Protein AF-A0A812LIW9-F1 (afdb_monomer)

pLDDT: mean 79.14, std 18.74, range [26.86, 98.69]

Foldseek 3Di:
DDDDDDDDDDPPPPDPDPPDPFPPLLVLLLLQFFFWAACWAWFFDQAPLIAIARDPPPCPDPAQAEEEEDQLQPNRRQLRVCLVHVHNYEYEYQVRQNHHPDDDPPPSGDPYNYDNEAAADPPDDGPGHYYAPVVCCQVPDDPPDHLVNQDFQRYEYEEEHQARLLRNLLPDDLSNLRSHQKYKYFHDLSQLPHGDPPVRCVSNVSSSVSLVVFWGWHAKDFRPVQADPPSGGIMITMTGGPVNTGGDHTHFHDDDVNSPDSDDPVCPCSSVSRDDD

Mean predicted aligned error: 9.97 Å

Secondary structure (DSSP, 8-state):
---PPPPPPPPP-------PPPP-HHHHHHTT-EEEE--EEEES-SSTT-EEEE--TT--STT--EEEE--TT--HHHHHHHHHH---EEEEESS----------SS-S---EEEE-EE--TT---SS-EE-HHHHHHHTPPTT--TTTSPTT-EEEEE--TTTHHHHHHHS-HHHHTTEEEEEEEESS---SSPPPHHHHHHHHHHHHHHHTT-EEEEEEEEEEEEETTTEEEEEEEEE-GGG-EEEEEE-----TTSTTS--GGGGGTTTTTS--

Radius of gyration: 21.96 Å; Cα contacts (8 Å, |Δi|>4): 539; chains: 1; bounding box: 92×52×50 Å

Sequence (277 aa):
METSMPAEDPPQTGLVAARDPPVDLEAWRRMFWICGGCPLRRYGSAGDGGYLLCDLQDRNSTMTPAYSYGIDGRDDWGQEVAARTGARLFQFDCFNTTGTECRSQDMMCPPTKFRAECLGVPGCSFDLPSGSLQEHFWRNHVRGFHPSAVADRSLLLKADIEGFEWDVFATAEPQLLRKFSQIVVEFHFPFLRIPIPESFHVVHQKALKNLLSLFVVVHVHPNPICRDPELGTCIEVTFAEPRLVNRHSCRPPRANHLDERSVDEENLDLWSIFREP

Structure (mmCIF, N/CA/C/O backbone):
data_AF-A0A812LIW9-F1
#
_entry.id   AF-A0A812LIW9-F1
#
loop_
_atom_site.group_PDB
_atom_site.id
_atom_site.type_symbol
_atom_site.label_atom_id
_atom_site.label_alt_id
_atom_site.label_comp_id
_atom_site.label_asym_id
_atom_site.label_entity_id
_atom_site.label_seq_id
_atom_site.pdbx_PDB_ins_code
_atom_site.Cartn_x
_atom_site.Cartn_y
_atom_site.Cartn_z
_atom_site.occupancy
_atom_site.B_iso_or_equiv
_atom_site.auth_seq_id
_atom_site.auth_comp_id
_atom_site.auth_asym_id
_atom_site.auth_atom_id
_atom_site.pdbx_PDB_model_num
ATOM 1 N N . MET A 1 1 ? 66.687 30.259 -25.107 1.00 43.38 1 MET A N 1
ATOM 2 C CA . MET A 1 1 ? 66.534 28.966 -24.413 1.00 43.38 1 MET A CA 1
ATOM 3 C C . MET A 1 1 ? 65.078 28.862 -24.035 1.00 43.38 1 MET A C 1
ATOM 5 O O . MET A 1 1 ? 64.630 29.654 -23.217 1.00 43.38 1 MET A O 1
ATOM 9 N N . GLU A 1 2 ? 64.338 27.987 -24.702 1.00 40.78 2 GLU A N 1
ATOM 10 C CA . GLU A 1 2 ? 62.941 27.716 -24.365 1.00 40.78 2 GLU A CA 1
ATOM 11 C C . GLU A 1 2 ? 62.876 26.772 -23.162 1.00 40.78 2 GLU A C 1
ATOM 13 O O . GLU A 1 2 ? 63.684 25.852 -23.038 1.00 40.78 2 GLU A O 1
ATOM 18 N N . THR A 1 3 ? 61.917 27.003 -22.270 1.00 42.00 3 THR A N 1
ATOM 19 C CA . THR A 1 3 ? 61.625 26.126 -21.133 1.00 42.00 3 THR A CA 1
ATOM 20 C C . THR A 1 3 ? 60.370 25.325 -21.449 1.00 42.00 3 THR A C 1
ATOM 22 O O . THR A 1 3 ? 59.258 25.837 -21.328 1.00 42.00 3 THR A O 1
ATOM 25 N N . SER A 1 4 ? 60.542 24.076 -21.878 1.00 38.53 4 SER A N 1
ATOM 26 C CA . SER A 1 4 ? 59.431 23.158 -22.130 1.00 38.53 4 SER A CA 1
ATOM 27 C C . SER A 1 4 ? 58.704 22.812 -20.829 1.00 38.53 4 SER A C 1
ATOM 29 O O . SER A 1 4 ? 59.317 22.272 -19.905 1.00 38.53 4 SER A O 1
ATOM 31 N N . MET A 1 5 ? 57.398 23.069 -20.772 1.00 46.69 5 MET A N 1
ATOM 32 C CA . MET A 1 5 ? 56.528 22.472 -19.757 1.00 46.69 5 MET A CA 1
ATOM 33 C C . MET A 1 5 ? 56.409 20.956 -20.000 1.00 46.69 5 MET A C 1
ATOM 35 O O . MET A 1 5 ? 56.401 20.540 -21.162 1.00 46.69 5 MET A O 1
ATOM 39 N N . PRO A 1 6 ? 56.307 20.120 -18.950 1.00 43.81 6 PRO A N 1
ATOM 40 C CA . PRO A 1 6 ? 55.895 18.733 -19.120 1.00 43.81 6 PRO A CA 1
ATOM 41 C C . PRO A 1 6 ? 54.440 18.687 -19.608 1.00 43.81 6 PRO A C 1
ATOM 43 O O . PRO A 1 6 ? 53.626 19.527 -19.222 1.00 43.81 6 PRO A O 1
ATOM 46 N N . ALA A 1 7 ? 54.111 17.701 -20.440 1.00 42.94 7 ALA A N 1
ATOM 47 C CA . ALA A 1 7 ? 52.718 17.372 -20.713 1.00 42.94 7 ALA A CA 1
ATOM 48 C C . ALA A 1 7 ? 52.133 16.630 -19.503 1.00 42.94 7 ALA A C 1
ATOM 50 O O . ALA A 1 7 ? 52.773 15.719 -18.976 1.00 42.94 7 ALA A O 1
ATOM 51 N N . GLU A 1 8 ? 50.931 17.007 -19.075 1.00 39.62 8 GLU A N 1
ATOM 52 C CA . GLU A 1 8 ? 50.143 16.185 -18.158 1.00 39.62 8 GLU A CA 1
ATOM 53 C C . GLU A 1 8 ? 49.511 15.039 -18.957 1.00 39.62 8 GLU A C 1
ATOM 55 O O . GLU A 1 8 ? 48.865 15.276 -19.982 1.00 39.62 8 GLU A O 1
ATOM 60 N N . ASP A 1 9 ? 49.704 13.796 -18.508 1.00 41.41 9 ASP A N 1
ATOM 61 C CA . ASP A 1 9 ? 48.982 12.655 -19.070 1.00 41.41 9 ASP A CA 1
ATOM 62 C C . ASP A 1 9 ? 47.470 12.830 -18.827 1.00 41.41 9 ASP A C 1
ATOM 64 O O . ASP A 1 9 ? 47.066 13.225 -17.727 1.00 41.41 9 ASP A O 1
ATOM 68 N N . PRO A 1 10 ? 46.604 12.515 -19.810 1.00 42.19 10 PRO A N 1
ATOM 69 C CA . PRO A 1 10 ? 45.163 12.550 -19.597 1.00 42.19 10 PRO A CA 1
ATOM 70 C C . PRO A 1 10 ? 44.773 11.563 -18.482 1.00 42.19 10 PRO A C 1
ATOM 72 O O . PRO A 1 10 ? 45.367 10.483 -18.387 1.00 42.19 10 PRO A O 1
ATOM 75 N N . PRO A 1 11 ? 43.769 11.891 -17.645 1.00 34.09 11 PRO A N 1
ATOM 76 C CA . PRO A 1 11 ? 43.405 11.066 -16.500 1.00 34.09 11 PRO A CA 1
ATOM 77 C C . PRO A 1 11 ? 43.054 9.649 -16.957 1.00 34.09 11 PRO A C 1
ATOM 79 O O . PRO A 1 11 ? 42.132 9.447 -17.751 1.00 34.09 11 PRO A O 1
ATOM 82 N N . GLN A 1 12 ? 43.812 8.668 -16.459 1.00 38.03 12 GLN A N 1
ATOM 83 C CA . GLN A 1 12 ? 43.624 7.266 -16.818 1.00 38.03 12 GLN A CA 1
ATOM 84 C C . GLN A 1 12 ? 42.187 6.840 -16.507 1.00 38.03 12 GLN A C 1
ATOM 86 O O . GLN A 1 12 ? 41.672 7.107 -15.419 1.00 38.03 12 GLN A O 1
ATOM 91 N N . THR A 1 13 ? 41.547 6.160 -17.459 1.00 41.41 13 THR A N 1
ATOM 92 C CA . THR A 1 13 ? 40.166 5.667 -17.371 1.00 41.41 13 THR A CA 1
ATOM 93 C C . THR A 1 13 ? 40.065 4.486 -16.404 1.00 41.41 13 THR A C 1
ATOM 95 O O . THR A 1 13 ? 39.890 3.328 -16.786 1.00 41.41 13 THR A O 1
ATOM 98 N N . GLY A 1 14 ? 40.218 4.794 -15.117 1.00 26.86 14 GLY A N 1
ATOM 99 C CA . GLY A 1 14 ? 40.212 3.840 -14.024 1.00 26.86 14 GLY A CA 1
ATOM 100 C C . GLY A 1 14 ? 38.867 3.137 -13.896 1.00 26.86 14 GLY A C 1
ATOM 101 O O . GLY A 1 14 ? 37.891 3.746 -13.476 1.00 26.86 14 GLY A O 1
ATOM 102 N N . LEU A 1 15 ? 38.874 1.838 -14.200 1.00 30.00 15 LEU A N 1
ATOM 103 C CA . LEU A 1 15 ? 37.846 0.864 -13.834 1.00 30.00 15 LEU A CA 1
ATOM 104 C C . LEU A 1 15 ? 36.418 1.256 -14.250 1.00 30.00 15 LEU A C 1
ATOM 106 O O . LEU A 1 15 ? 35.621 1.749 -13.454 1.00 30.00 15 LEU A O 1
ATOM 110 N N . VAL A 1 16 ? 36.033 0.837 -15.461 1.00 30.56 16 VAL A N 1
ATOM 111 C CA . VAL A 1 16 ? 34.656 0.360 -15.647 1.00 30.56 16 VAL A CA 1
ATOM 112 C C . VAL A 1 16 ? 34.479 -0.793 -14.661 1.00 30.56 16 VAL A C 1
ATOM 114 O O . VAL A 1 16 ? 35.005 -1.885 -14.886 1.00 30.56 16 VAL A O 1
ATOM 117 N N . ALA A 1 17 ? 33.814 -0.526 -13.535 1.00 30.23 17 ALA A N 1
ATOM 118 C CA . ALA A 1 17 ? 33.462 -1.560 -12.576 1.00 30.23 17 ALA A CA 1
ATOM 119 C C . ALA A 1 17 ? 32.712 -2.673 -13.315 1.00 30.23 17 ALA A C 1
ATOM 121 O O . ALA A 1 17 ? 31.917 -2.397 -14.220 1.00 30.23 17 ALA A O 1
ATOM 122 N N . ALA A 1 18 ? 32.993 -3.929 -12.963 1.00 33.94 18 ALA A N 1
ATOM 123 C CA . ALA A 1 18 ? 32.250 -5.044 -13.524 1.00 33.94 18 ALA A CA 1
ATOM 124 C C . ALA A 1 18 ? 30.771 -4.820 -13.194 1.00 33.94 18 ALA A C 1
ATOM 126 O O . ALA A 1 18 ? 30.403 -4.823 -12.023 1.00 33.94 18 ALA A O 1
ATOM 127 N N . ARG A 1 19 ? 29.948 -4.574 -14.221 1.00 36.47 19 ARG A N 1
ATOM 128 C CA . ARG A 1 19 ? 28.499 -4.531 -14.048 1.00 36.47 19 ARG A CA 1
ATOM 129 C C . ARG A 1 19 ? 28.090 -5.894 -13.515 1.00 36.47 19 ARG A C 1
ATOM 131 O O . ARG A 1 19 ? 28.256 -6.888 -14.227 1.00 36.47 19 ARG A O 1
ATOM 138 N N . ASP A 1 20 ? 27.577 -5.923 -12.289 1.00 40.69 20 ASP A N 1
ATOM 139 C CA . ASP A 1 20 ? 26.860 -7.090 -11.798 1.00 40.69 20 ASP A CA 1
ATOM 140 C C . ASP A 1 20 ? 25.771 -7.456 -12.824 1.00 40.69 20 ASP A C 1
ATOM 142 O O . ASP A 1 20 ? 25.240 -6.571 -13.512 1.00 40.69 20 ASP A O 1
ATOM 146 N N . PRO A 1 21 ? 25.487 -8.757 -13.019 1.00 42.66 21 PRO A N 1
ATOM 147 C CA . PRO A 1 21 ? 24.574 -9.193 -14.065 1.00 42.66 21 PRO A CA 1
ATOM 148 C C . PRO A 1 21 ? 23.218 -8.488 -13.906 1.00 42.66 21 PRO A C 1
ATOM 150 O O . PRO A 1 21 ? 22.731 -8.371 -12.777 1.00 42.66 21 PRO A O 1
ATOM 153 N N . PRO A 1 22 ? 22.606 -8.011 -15.010 1.00 52.53 22 PRO A N 1
ATOM 154 C CA . PRO A 1 22 ? 21.349 -7.277 -14.943 1.00 52.53 22 PRO A CA 1
ATOM 155 C C . PRO A 1 22 ? 20.307 -8.109 -14.200 1.00 52.53 22 PRO A C 1
ATOM 157 O O . PRO A 1 22 ? 20.224 -9.321 -14.407 1.00 52.53 22 PRO A O 1
ATOM 160 N N . VAL A 1 23 ? 19.541 -7.440 -13.333 1.00 65.06 23 VAL A N 1
ATOM 161 C CA . VAL A 1 23 ? 18.594 -8.072 -12.407 1.00 65.06 23 VAL A CA 1
ATOM 162 C C . VAL A 1 23 ? 17.754 -9.109 -13.141 1.00 65.06 23 VAL A C 1
ATOM 164 O O . VAL A 1 23 ? 17.055 -8.772 -14.097 1.00 65.06 23 VAL A O 1
ATOM 167 N N . ASP A 1 24 ? 17.817 -10.357 -12.674 1.00 81.81 24 ASP A N 1
ATOM 168 C CA . ASP A 1 24 ? 16.987 -11.439 -13.191 1.00 81.81 24 ASP A CA 1
ATOM 169 C C . ASP A 1 24 ? 15.508 -11.041 -13.053 1.00 81.81 24 ASP A C 1
ATOM 171 O O . ASP A 1 24 ? 14.947 -10.969 -11.955 1.00 81.81 24 ASP A O 1
ATOM 175 N N . LEU A 1 25 ? 14.897 -10.738 -14.199 1.00 83.12 25 LEU A N 1
ATOM 176 C CA . LEU A 1 25 ? 13.533 -10.239 -14.299 1.00 83.12 25 LEU A CA 1
ATOM 177 C C . LEU A 1 25 ? 12.505 -11.324 -13.937 1.00 83.12 25 LEU A C 1
ATOM 179 O O . LEU A 1 25 ? 11.419 -11.002 -13.459 1.00 83.12 25 LEU A O 1
ATOM 183 N N . GLU A 1 26 ? 12.851 -12.603 -14.097 1.00 84.31 26 GLU A N 1
ATOM 184 C CA . GLU A 1 26 ? 12.041 -13.738 -13.648 1.00 84.31 26 GLU A CA 1
ATOM 185 C C . GLU A 1 26 ? 12.090 -13.847 -12.118 1.00 84.31 26 GLU A C 1
ATOM 187 O O . GLU A 1 26 ? 11.043 -13.931 -11.468 1.00 84.31 26 GLU A O 1
ATOM 192 N N . ALA A 1 27 ? 13.281 -13.741 -11.518 1.00 86.62 27 ALA A N 1
ATOM 193 C CA . ALA A 1 27 ? 13.437 -13.679 -10.063 1.00 86.62 27 ALA A CA 1
ATOM 194 C C . ALA A 1 27 ? 12.758 -12.444 -9.443 1.00 86.62 27 ALA A C 1
ATOM 196 O O . ALA A 1 27 ? 12.167 -12.561 -8.368 1.00 86.62 27 ALA A O 1
ATOM 197 N N . TRP A 1 28 ? 12.783 -11.287 -10.117 1.00 89.19 28 TRP A N 1
ATOM 198 C CA . TRP A 1 28 ? 12.055 -10.087 -9.689 1.00 89.19 28 TRP A CA 1
ATOM 199 C C . TRP A 1 28 ? 10.538 -10.301 -9.720 1.00 89.19 28 TRP A C 1
ATOM 201 O O . TRP A 1 28 ? 9.877 -10.164 -8.691 1.00 89.19 28 TRP A O 1
ATOM 211 N N . ARG A 1 29 ? 9.981 -10.744 -10.858 1.00 89.06 29 ARG A N 1
ATOM 212 C CA . ARG A 1 29 ? 8.546 -11.068 -10.996 1.00 89.06 29 ARG A CA 1
ATOM 213 C C . ARG A 1 29 ? 8.080 -12.106 -9.969 1.00 89.06 29 ARG A C 1
ATOM 215 O O . ARG A 1 29 ? 6.968 -11.998 -9.451 1.00 89.06 29 ARG A O 1
ATOM 222 N N . ARG A 1 30 ? 8.930 -13.083 -9.625 1.00 91.25 30 ARG A N 1
ATOM 223 C CA . ARG A 1 30 ? 8.655 -14.097 -8.589 1.00 91.25 30 ARG A CA 1
ATOM 224 C C . ARG A 1 30 ? 8.489 -13.528 -7.178 1.00 91.25 30 ARG A C 1
ATOM 226 O O . ARG A 1 30 ? 7.825 -14.171 -6.368 1.00 91.25 30 ARG A O 1
ATOM 233 N N . MET A 1 31 ? 8.991 -12.327 -6.875 1.00 93.75 31 MET A N 1
ATOM 234 C CA . MET A 1 31 ? 8.749 -11.677 -5.574 1.00 93.75 31 MET A CA 1
ATOM 235 C C . MET A 1 31 ? 7.277 -11.267 -5.369 1.00 93.75 31 MET A C 1
ATOM 237 O O . MET A 1 31 ? 6.845 -11.118 -4.228 1.00 93.75 31 MET A O 1
ATOM 241 N N . PHE A 1 32 ? 6.494 -11.156 -6.449 1.00 94.62 32 PHE A N 1
ATOM 242 C CA . PHE A 1 32 ? 5.059 -10.832 -6.430 1.00 94.62 32 PHE A CA 1
ATOM 243 C C . PHE A 1 32 ? 4.149 -12.061 -6.591 1.00 94.62 32 PHE A C 1
ATOM 245 O O . PHE A 1 32 ? 2.943 -11.926 -6.799 1.00 94.62 32 PHE A O 1
ATOM 252 N N . TRP A 1 33 ? 4.693 -13.280 -6.541 1.00 95.31 33 TRP A N 1
ATOM 253 C CA . TRP A 1 33 ? 3.873 -14.483 -6.675 1.00 95.31 33 TRP A CA 1
ATOM 254 C C . TRP A 1 33 ? 2.947 -14.680 -5.472 1.00 95.31 33 TRP A C 1
ATOM 256 O O . TRP A 1 33 ? 3.343 -14.558 -4.315 1.00 95.31 33 TRP A O 1
ATOM 266 N N . ILE A 1 34 ? 1.701 -15.054 -5.757 1.00 97.25 34 ILE A N 1
ATOM 267 C CA . ILE A 1 34 ? 0.674 -15.311 -4.749 1.00 97.25 34 ILE A CA 1
ATOM 268 C C . ILE A 1 34 ? 1.010 -16.642 -4.066 1.00 97.25 34 ILE A C 1
ATOM 270 O O . ILE A 1 34 ? 0.914 -17.702 -4.687 1.00 97.25 34 ILE A O 1
ATOM 274 N N . CYS A 1 35 ? 1.406 -16.593 -2.793 1.00 97.75 35 CYS A N 1
ATOM 275 C CA . CYS A 1 35 ? 1.879 -17.742 -2.000 1.00 97.75 35 CYS A CA 1
ATOM 276 C C . CYS A 1 35 ? 0.865 -18.211 -0.935 1.00 97.75 35 CYS A C 1
ATOM 278 O O . CYS A 1 35 ? 1.177 -19.020 -0.056 1.00 97.75 35 CYS A O 1
ATOM 280 N N . GLY A 1 36 ? -0.363 -17.703 -0.987 1.00 96.69 36 GLY A N 1
ATOM 281 C CA . GLY A 1 36 ? -1.461 -18.163 -0.150 1.00 96.69 36 GLY A CA 1
ATOM 282 C C . GLY A 1 36 ? -2.784 -17.501 -0.515 1.00 96.69 36 GLY A C 1
ATOM 283 O O . GLY A 1 36 ? -2.815 -16.546 -1.286 1.00 96.69 36 GLY A O 1
ATOM 284 N N . GLY A 1 37 ? -3.877 -18.017 0.044 1.00 96.31 37 GLY A N 1
ATOM 285 C CA . GLY A 1 37 ? -5.227 -17.523 -0.208 1.00 96.31 37 GLY A CA 1
ATOM 286 C C . GLY A 1 37 ? -6.064 -17.351 1.057 1.00 96.31 37 GLY A C 1
ATOM 287 O O . GLY A 1 37 ? -5.884 -18.039 2.064 1.00 96.31 37 GLY A O 1
ATOM 288 N N . CYS A 1 38 ? -7.020 -16.439 0.969 1.00 95.69 38 CYS A N 1
ATOM 289 C CA . CYS A 1 38 ? -8.029 -16.113 1.970 1.00 95.69 38 CYS A CA 1
ATOM 290 C C . CYS A 1 38 ? -9.335 -15.742 1.234 1.00 95.69 38 CYS A C 1
ATOM 292 O O . CYS A 1 38 ? -9.293 -15.522 0.019 1.00 95.69 38 CYS A O 1
ATOM 294 N N . PRO A 1 39 ? -10.493 -15.660 1.912 1.00 95.38 39 PRO A N 1
ATOM 295 C CA . PRO A 1 39 ? -11.667 -15.004 1.343 1.00 95.38 39 PRO A CA 1
ATOM 296 C C . PRO A 1 39 ? -11.314 -13.539 1.061 1.00 95.38 39 PRO A C 1
ATOM 298 O O . PRO A 1 39 ? -10.984 -12.809 1.993 1.00 95.38 39 PRO A O 1
ATOM 301 N N . LEU A 1 40 ? -11.318 -13.130 -0.208 1.00 95.25 40 LEU A N 1
ATOM 302 C CA . LEU A 1 40 ? -10.992 -11.762 -0.616 1.00 95.25 40 LEU A CA 1
ATOM 303 C C . LEU A 1 40 ? -12.260 -10.907 -0.721 1.00 95.25 40 LEU A C 1
ATOM 305 O O . LEU A 1 40 ? -13.323 -11.402 -1.097 1.00 95.25 40 LEU A O 1
ATOM 309 N N . ARG A 1 41 ? -12.129 -9.610 -0.435 1.00 93.81 41 ARG A N 1
ATOM 310 C CA . ARG A 1 41 ? -13.188 -8.606 -0.569 1.00 93.81 41 ARG A CA 1
ATOM 311 C C . ARG A 1 41 ? -12.599 -7.267 -1.021 1.00 93.81 41 ARG A C 1
ATOM 313 O O . ARG A 1 41 ? -11.569 -6.853 -0.496 1.00 93.81 41 ARG A O 1
ATOM 320 N N . ARG A 1 42 ? -13.274 -6.583 -1.954 1.00 93.38 42 ARG A N 1
ATOM 321 C CA . ARG A 1 42 ? -12.964 -5.200 -2.353 1.00 93.38 42 ARG A CA 1
ATOM 322 C C . ARG A 1 42 ? -13.479 -4.212 -1.300 1.00 93.38 42 ARG A C 1
ATOM 324 O O . ARG A 1 42 ? -14.624 -4.329 -0.860 1.00 93.38 42 ARG A O 1
ATOM 331 N N . TYR A 1 43 ? -12.631 -3.267 -0.907 1.00 92.00 43 TYR A N 1
ATOM 332 C CA . TYR A 1 43 ? -12.958 -2.138 -0.031 1.00 92.00 43 TYR A CA 1
ATOM 333 C C . TYR A 1 43 ? -12.675 -0.844 -0.789 1.00 92.00 43 TYR A C 1
ATOM 335 O O . TYR A 1 43 ? -11.580 -0.697 -1.326 1.00 92.00 43 TYR A O 1
ATOM 343 N N . GLY A 1 44 ? -13.641 0.074 -0.817 1.00 90.44 44 GLY A N 1
ATOM 344 C CA . GLY A 1 44 ? -13.604 1.278 -1.647 1.00 90.44 44 GLY A CA 1
ATOM 345 C C . GLY A 1 44 ? -14.313 1.100 -2.989 1.00 90.44 44 GLY A C 1
ATOM 346 O O . GLY A 1 44 ? -15.180 0.235 -3.131 1.00 90.44 44 GLY A O 1
ATOM 347 N N . SER A 1 45 ? -13.966 1.955 -3.949 1.00 85.69 45 SER A N 1
ATOM 348 C CA . SER A 1 45 ? -14.668 2.083 -5.229 1.00 85.69 45 SER A CA 1
ATOM 349 C C . SER A 1 45 ? -14.421 0.920 -6.210 1.00 85.69 45 SER A C 1
ATOM 351 O O . SER A 1 45 ? -13.558 0.055 -6.023 1.00 85.69 45 SER A O 1
ATOM 353 N N . ALA A 1 46 ? -15.247 0.865 -7.261 1.00 80.06 46 ALA A N 1
ATOM 354 C CA . ALA A 1 46 ? -15.027 -0.006 -8.414 1.00 80.06 46 ALA A CA 1
ATOM 355 C C . ALA A 1 46 ? -14.040 0.678 -9.373 1.00 80.06 46 ALA A C 1
ATOM 357 O O . ALA A 1 46 ? -14.256 1.832 -9.745 1.00 80.06 46 ALA A O 1
ATOM 358 N N . GLY A 1 47 ? -12.969 -0.023 -9.747 1.00 75.75 47 GLY A N 1
ATOM 359 C CA . GLY A 1 47 ? -11.780 0.602 -10.326 1.00 75.75 47 GLY A CA 1
ATOM 360 C C . GLY A 1 47 ? -10.926 1.302 -9.262 1.00 75.75 47 GLY A C 1
ATOM 361 O O . GLY A 1 47 ? -10.597 0.705 -8.237 1.00 75.75 47 GLY A O 1
ATOM 362 N N . ASP A 1 48 ? -10.572 2.556 -9.526 1.00 77.19 48 ASP A N 1
ATOM 363 C CA . ASP A 1 48 ? -9.663 3.379 -8.719 1.00 77.19 48 ASP A CA 1
ATOM 364 C C . ASP A 1 48 ? -10.119 3.604 -7.261 1.00 77.19 48 ASP A C 1
ATOM 366 O O . ASP A 1 48 ? -11.315 3.586 -6.954 1.00 77.19 48 ASP A O 1
ATOM 370 N N . GLY A 1 49 ? -9.167 3.842 -6.352 1.00 82.69 49 GLY A N 1
ATOM 371 C CA . GLY A 1 49 ? -9.421 4.122 -4.931 1.00 82.69 49 GLY A CA 1
ATOM 372 C C . GLY A 1 49 ? -10.055 2.967 -4.138 1.00 82.69 49 GLY A C 1
ATOM 373 O O . GLY A 1 49 ? -10.496 3.162 -2.998 1.00 82.69 49 GLY A O 1
ATOM 374 N N . GLY A 1 50 ? -10.122 1.765 -4.715 1.00 89.94 50 GLY A N 1
ATOM 375 C CA . GLY A 1 50 ? -10.600 0.551 -4.062 1.00 89.94 50 GLY A CA 1
ATOM 376 C C . GLY A 1 50 ? -9.671 -0.635 -4.309 1.00 89.94 50 GLY A C 1
ATOM 377 O O . GLY A 1 50 ? -9.133 -0.788 -5.398 1.00 89.94 50 GLY A O 1
ATOM 378 N N . TYR A 1 51 ? -9.503 -1.491 -3.299 1.00 94.25 51 TYR A N 1
ATOM 379 C CA . TYR A 1 51 ? -8.461 -2.530 -3.283 1.00 94.25 51 TYR A CA 1
ATOM 380 C C . TYR A 1 51 ? -8.982 -3.816 -2.637 1.00 94.25 51 TYR A C 1
ATOM 382 O O . TYR A 1 51 ? -9.896 -3.774 -1.800 1.00 94.25 51 TYR A O 1
ATOM 390 N N . LEU A 1 52 ? -8.398 -4.971 -2.976 1.00 95.00 52 LEU A N 1
ATOM 391 C CA . LEU A 1 52 ? -8.753 -6.236 -2.322 1.00 95.00 52 LEU A CA 1
ATOM 392 C C . LEU A 1 52 ? -7.974 -6.459 -1.022 1.00 95.00 52 LEU A C 1
ATOM 394 O O . LEU A 1 52 ? -6.749 -6.413 -0.998 1.00 95.00 52 LEU A O 1
ATOM 398 N N . LEU A 1 53 ? -8.679 -6.839 0.041 1.00 95.88 53 LEU A N 1
ATOM 399 C CA . LEU A 1 53 ? -8.095 -7.391 1.267 1.00 95.88 53 LEU A CA 1
ATOM 400 C C . LEU A 1 53 ? -8.627 -8.810 1.507 1.00 95.88 53 LEU A C 1
ATOM 402 O O . LEU A 1 53 ? -9.691 -9.167 0.998 1.00 95.88 53 LEU A O 1
ATOM 406 N N . CYS A 1 54 ? -7.952 -9.604 2.345 1.00 95.56 54 CYS A N 1
ATOM 407 C CA . CYS A 1 54 ? -8.647 -10.686 3.046 1.00 95.56 54 CYS A CA 1
ATOM 408 C C . CYS A 1 54 ? -9.782 -10.068 3.872 1.00 95.56 54 CYS A C 1
ATOM 410 O O . CYS A 1 54 ? -9.555 -9.051 4.539 1.00 95.56 54 CYS A O 1
ATOM 412 N N . ASP A 1 55 ? -10.972 -10.669 3.849 1.00 93.62 55 ASP A N 1
ATOM 413 C CA . ASP A 1 55 ? -12.163 -10.093 4.477 1.00 93.62 55 ASP A CA 1
ATOM 414 C C . ASP A 1 55 ? -11.917 -9.769 5.970 1.00 93.62 55 ASP A C 1
ATOM 416 O O . ASP A 1 55 ? -11.215 -10.471 6.711 1.00 93.62 55 ASP A O 1
ATOM 420 N N . LEU A 1 56 ? -12.450 -8.624 6.381 1.00 88.94 56 LEU A N 1
ATOM 421 C CA . LEU A 1 56 ? -12.366 -8.061 7.724 1.00 88.94 56 LEU A CA 1
ATOM 422 C C . LEU A 1 56 ? -13.573 -8.448 8.595 1.00 88.94 56 LEU A C 1
ATOM 424 O O . LEU A 1 56 ? -13.590 -8.102 9.776 1.00 88.94 56 LEU A O 1
ATOM 428 N N . GLN A 1 57 ? -14.560 -9.159 8.039 1.00 71.56 57 GLN A N 1
ATOM 429 C CA . GLN A 1 57 ? -15.649 -9.788 8.794 1.00 71.56 57 GLN A CA 1
ATOM 430 C C . GLN A 1 57 ? -15.130 -10.793 9.845 1.00 71.56 57 GLN A C 1
ATOM 432 O O . GLN A 1 57 ? -13.962 -11.180 9.850 1.00 71.56 57 GLN A O 1
ATOM 437 N N . ASP A 1 58 ? -15.994 -11.138 10.804 1.00 55.25 58 ASP A N 1
ATOM 438 C CA . ASP A 1 58 ? -15.719 -11.957 12.002 1.00 55.25 58 ASP A CA 1
ATOM 439 C C . ASP A 1 58 ? -14.591 -11.467 12.935 1.00 55.25 58 ASP A C 1
ATOM 441 O O . ASP A 1 58 ? -14.329 -12.073 13.980 1.00 55.25 58 ASP A O 1
ATOM 445 N N . ARG A 1 59 ? -13.968 -10.315 12.652 1.00 58.19 59 ARG A N 1
ATOM 446 C CA . ARG A 1 59 ? -13.005 -9.661 13.549 1.00 58.19 59 ARG A CA 1
ATOM 447 C C . ARG A 1 59 ? -13.709 -9.005 14.731 1.00 58.19 59 ARG A C 1
ATOM 449 O O . ARG A 1 59 ? -13.836 -7.787 14.818 1.00 58.19 59 ARG A O 1
ATOM 456 N N . ASN A 1 60 ? -14.079 -9.835 15.701 1.00 45.38 60 ASN A N 1
ATOM 457 C CA . ASN A 1 60 ? -14.659 -9.475 17.000 1.00 45.38 60 ASN A CA 1
ATOM 458 C C . ASN A 1 60 ? -13.657 -8.737 17.936 1.00 45.38 60 ASN A C 1
ATOM 460 O O . ASN A 1 60 ? -13.722 -8.834 19.160 1.00 45.38 60 ASN A O 1
ATOM 464 N N . SER A 1 61 ? -12.671 -8.048 17.354 1.00 48.62 61 SER A N 1
ATOM 465 C CA . SER A 1 61 ? -11.553 -7.369 18.006 1.00 48.62 61 SER A CA 1
ATOM 466 C C . SER A 1 61 ? -11.723 -5.855 17.908 1.00 48.62 61 SER A C 1
ATOM 468 O O . SER A 1 61 ? -11.630 -5.274 16.827 1.00 48.62 61 SER A O 1
ATOM 470 N N . THR A 1 62 ? -11.928 -5.224 19.061 1.00 51.00 62 THR A N 1
ATOM 471 C CA . THR A 1 62 ? -12.103 -3.778 19.258 1.00 51.00 62 THR A CA 1
ATOM 472 C C . THR A 1 62 ? -11.187 -2.896 18.398 1.00 51.00 62 THR A C 1
ATOM 474 O O . THR A 1 62 ? -9.974 -2.888 18.605 1.00 51.00 62 THR A O 1
ATOM 477 N N . MET A 1 63 ? -11.788 -2.078 17.525 1.00 54.75 63 MET A N 1
ATOM 478 C CA . MET A 1 63 ? -11.191 -0.879 16.910 1.00 54.75 63 MET A CA 1
ATOM 479 C C . MET A 1 63 ? -9.766 -1.049 16.345 1.00 54.75 63 MET A C 1
ATOM 481 O O . MET A 1 63 ? -8.853 -0.321 16.736 1.00 54.75 63 MET A O 1
ATOM 485 N N . THR A 1 64 ? -9.583 -1.955 15.379 1.00 72.25 64 THR A N 1
ATOM 486 C CA . THR A 1 64 ? -8.391 -1.958 14.502 1.00 72.25 64 THR A CA 1
ATOM 487 C C . THR A 1 64 ? -8.190 -0.561 13.891 1.00 72.25 64 THR A C 1
ATOM 489 O O . THR A 1 64 ? -9.082 -0.096 13.189 1.00 72.25 64 THR A O 1
ATOM 492 N N . PRO A 1 65 ? -7.081 0.158 14.133 1.00 85.12 65 PRO A N 1
ATOM 493 C CA . PRO A 1 65 ? -6.805 1.417 13.448 1.00 85.12 65 PRO A CA 1
ATOM 494 C C . PRO A 1 65 ? -6.401 1.171 11.989 1.00 85.12 65 PRO A C 1
ATOM 496 O O . PRO A 1 65 ? -5.606 0.270 11.703 1.00 85.12 65 PRO A O 1
ATOM 499 N N . ALA A 1 66 ? -6.914 2.002 11.085 1.00 89.88 66 ALA A N 1
ATOM 500 C 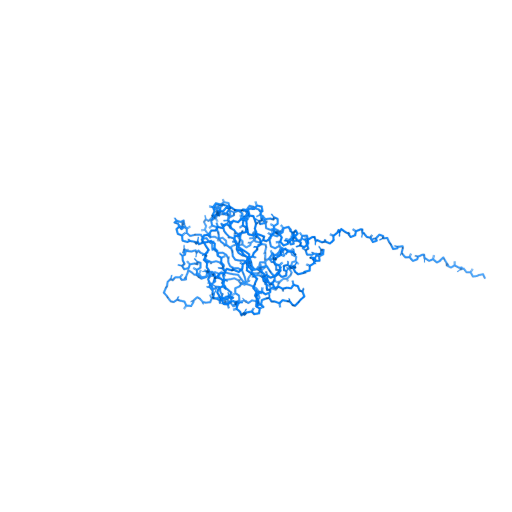CA . ALA A 1 66 ? -6.584 1.981 9.664 1.00 89.88 66 ALA A CA 1
ATOM 501 C C . ALA A 1 66 ? -5.827 3.259 9.284 1.00 89.88 66 ALA A C 1
ATOM 503 O O . ALA A 1 66 ? -6.222 4.359 9.674 1.00 89.88 66 ALA A O 1
ATOM 504 N N . TYR A 1 67 ? -4.744 3.102 8.529 1.00 93.12 67 TYR A N 1
ATOM 505 C CA . TYR A 1 67 ? -3.943 4.196 7.985 1.00 93.12 67 TYR A CA 1
ATOM 506 C C . TYR A 1 67 ? -4.080 4.191 6.457 1.00 93.12 67 TYR A C 1
ATOM 508 O O . TYR A 1 67 ? -3.824 3.159 5.838 1.00 93.12 67 TYR A O 1
ATOM 516 N N . SER A 1 68 ? -4.494 5.314 5.872 1.00 94.31 68 SER A N 1
ATOM 517 C CA . SER A 1 68 ? -4.656 5.500 4.425 1.00 94.31 68 SER A CA 1
ATOM 518 C C . SER A 1 68 ? -3.768 6.655 3.963 1.00 94.31 68 SER A C 1
ATOM 520 O O . SER A 1 68 ? -3.945 7.781 4.434 1.00 94.31 68 SER A O 1
ATOM 522 N N . TYR A 1 69 ? -2.787 6.371 3.105 1.00 95.19 69 TYR A N 1
ATOM 523 C CA . TYR A 1 69 ? -1.868 7.360 2.529 1.00 95.19 69 TYR A CA 1
ATOM 524 C C . TYR A 1 69 ? -2.084 7.471 1.020 1.00 95.19 69 TYR A C 1
ATOM 526 O O . TYR A 1 69 ? -2.262 6.436 0.378 1.00 95.19 69 TYR A O 1
ATOM 534 N N . GLY A 1 70 ? -2.067 8.715 0.524 1.00 93.44 70 GLY A N 1
ATOM 535 C CA . GLY A 1 70 ? -2.486 9.124 -0.820 1.00 93.44 70 GLY A CA 1
ATOM 536 C C . GLY A 1 70 ? -3.955 8.810 -1.029 1.00 93.44 70 GLY A C 1
ATOM 537 O O . GLY A 1 70 ? -4.340 7.670 -1.283 1.00 93.44 70 GLY A O 1
ATOM 538 N N . ILE A 1 71 ? -4.803 9.812 -0.833 1.00 90.94 71 ILE A N 1
ATOM 539 C CA . ILE A 1 71 ? -6.255 9.647 -0.889 1.00 90.94 71 ILE A CA 1
ATOM 540 C C . ILE A 1 71 ? -6.894 10.421 -2.041 1.00 90.94 71 ILE A C 1
ATOM 542 O O . ILE A 1 71 ? -8.074 10.207 -2.286 1.00 90.94 71 ILE A O 1
ATOM 546 N N . ASP A 1 72 ? -6.177 11.341 -2.699 1.00 88.06 72 ASP A N 1
ATOM 547 C CA . ASP A 1 72 ? -6.699 12.244 -3.742 1.00 88.06 72 ASP A CA 1
ATOM 548 C C . ASP A 1 72 ? -8.068 12.866 -3.372 1.00 88.06 72 ASP A C 1
ATOM 550 O O . ASP A 1 72 ? -9.049 12.864 -4.120 1.00 88.06 72 ASP A O 1
ATOM 554 N N . GLY A 1 73 ? -8.184 13.315 -2.119 1.00 83.38 73 GLY A N 1
ATOM 555 C CA . GLY A 1 73 ? -9.428 13.837 -1.543 1.00 83.38 73 GLY A CA 1
ATOM 556 C C . GLY A 1 73 ? -10.610 12.853 -1.467 1.00 83.38 73 GLY A C 1
ATOM 557 O O . GLY A 1 73 ? -11.702 13.248 -1.041 1.00 83.38 73 GLY A O 1
ATOM 558 N N . ARG A 1 74 ? -10.426 11.571 -1.805 1.00 84.81 74 ARG A N 1
ATOM 559 C CA . ARG A 1 74 ? -11.434 10.494 -1.843 1.00 84.81 74 ARG A CA 1
ATOM 560 C C . ARG A 1 74 ? -10.895 9.182 -1.254 1.00 84.81 74 ARG A C 1
ATOM 562 O O . ARG A 1 74 ? -10.625 8.219 -1.965 1.00 84.81 74 ARG A O 1
ATOM 569 N N . ASP A 1 75 ? -10.803 9.103 0.072 1.00 88.50 75 ASP A N 1
ATOM 570 C CA . ASP A 1 75 ? -10.431 7.860 0.769 1.00 88.50 75 ASP A CA 1
ATOM 571 C C . ASP A 1 75 ? -11.579 6.825 0.781 1.00 88.50 75 ASP A C 1
ATOM 573 O O . ASP A 1 75 ? -12.160 6.516 1.827 1.00 88.50 75 ASP A O 1
ATOM 577 N N . ASP A 1 76 ? -11.981 6.327 -0.387 1.00 89.00 76 ASP A N 1
ATOM 578 C CA . ASP A 1 76 ? -13.097 5.382 -0.527 1.00 89.00 76 ASP A CA 1
ATOM 579 C C . ASP A 1 76 ? -12.778 4.043 0.164 1.00 89.00 76 ASP A C 1
ATOM 581 O O . ASP A 1 76 ? -13.615 3.509 0.899 1.00 89.00 76 ASP A O 1
ATOM 585 N N . TRP A 1 77 ? -11.546 3.537 0.011 1.00 92.69 77 TRP A N 1
ATOM 586 C CA . TRP A 1 77 ? -11.036 2.376 0.755 1.00 92.69 77 TRP A CA 1
ATOM 587 C C . TRP A 1 77 ? -11.187 2.550 2.266 1.00 92.69 77 TRP A C 1
ATOM 589 O O . TRP A 1 77 ? -11.788 1.702 2.934 1.00 92.69 77 TRP A O 1
ATOM 599 N N . GLY A 1 78 ? -10.661 3.648 2.816 1.00 90.06 78 GLY A N 1
ATOM 600 C CA . GLY A 1 78 ? -10.643 3.873 4.254 1.00 90.06 78 GLY A CA 1
ATOM 601 C C . GLY A 1 78 ? -12.038 4.074 4.828 1.00 90.06 78 GLY A C 1
ATOM 602 O O . GLY A 1 78 ? -12.333 3.523 5.890 1.00 90.06 78 GLY A O 1
ATOM 603 N N . GLN A 1 79 ? -12.922 4.780 4.115 1.00 87.25 79 GLN A N 1
ATOM 604 C CA . GLN A 1 79 ? -14.333 4.931 4.490 1.00 87.25 79 GLN A CA 1
ATOM 605 C C . GLN A 1 79 ? -15.043 3.570 4.588 1.00 87.25 79 GLN A C 1
ATOM 607 O O . GLN A 1 79 ? -15.688 3.298 5.600 1.00 87.25 79 GLN A O 1
ATOM 612 N N . GLU A 1 80 ? -14.888 2.686 3.598 1.00 88.12 80 GLU A N 1
ATOM 613 C CA . GLU A 1 80 ? -15.527 1.359 3.592 1.00 88.12 80 GLU A CA 1
ATOM 614 C C . GLU A 1 80 ? -14.907 0.403 4.633 1.00 88.12 80 GLU A C 1
ATOM 616 O O . GLU A 1 80 ? -15.620 -0.362 5.290 1.00 88.12 80 GLU A O 1
ATOM 621 N N . VAL A 1 81 ? -13.588 0.468 4.864 1.00 89.19 81 VAL A N 1
ATOM 622 C CA . VAL A 1 81 ? -12.928 -0.242 5.979 1.00 89.19 81 VAL A CA 1
ATOM 623 C C . VAL A 1 81 ? -13.478 0.243 7.323 1.00 89.19 81 VAL A C 1
ATOM 625 O O . VAL A 1 81 ? -13.832 -0.577 8.177 1.00 89.19 81 VAL A O 1
ATOM 628 N N . ALA A 1 82 ? -13.588 1.557 7.516 1.00 85.69 82 ALA A N 1
ATOM 629 C CA . ALA A 1 82 ? -14.055 2.170 8.753 1.00 85.69 82 ALA A CA 1
ATOM 630 C C . ALA A 1 82 ? -15.526 1.854 9.047 1.00 85.69 82 ALA A C 1
ATOM 632 O O . ALA A 1 82 ? -15.834 1.384 10.145 1.00 85.69 82 ALA A O 1
ATOM 633 N N . ALA A 1 83 ? -16.406 2.009 8.056 1.00 82.81 83 ALA A N 1
ATOM 634 C CA . ALA A 1 83 ? -17.831 1.708 8.165 1.00 82.81 83 ALA A CA 1
ATOM 635 C C . ALA A 1 83 ? -18.103 0.229 8.495 1.00 82.81 83 ALA A C 1
ATOM 637 O O . ALA A 1 83 ? -19.028 -0.074 9.247 1.00 82.81 83 ALA A O 1
ATOM 638 N N . ARG A 1 84 ? -17.285 -0.701 7.977 1.00 82.25 84 ARG A N 1
ATOM 639 C CA . ARG A 1 84 ? -17.440 -2.148 8.222 1.00 82.25 84 ARG A CA 1
ATOM 640 C C . ARG A 1 84 ? -16.870 -2.649 9.545 1.00 82.25 84 ARG A C 1
ATOM 642 O O . ARG A 1 84 ? -17.322 -3.683 10.026 1.00 82.25 84 ARG A O 1
ATOM 649 N N . THR A 1 85 ? -15.863 -1.981 10.104 1.00 81.25 85 THR A N 1
ATOM 650 C CA . THR A 1 85 ? -15.088 -2.508 11.249 1.00 81.25 85 THR A CA 1
ATOM 651 C C . THR A 1 85 ? -15.120 -1.624 12.496 1.00 81.25 85 THR A C 1
ATOM 653 O O . THR A 1 85 ? -14.615 -2.024 13.546 1.00 81.25 85 THR A O 1
ATOM 656 N N . GLY A 1 86 ? -15.659 -0.405 12.401 1.00 80.50 86 GLY A N 1
ATOM 657 C CA . GLY A 1 86 ? -15.492 0.618 13.435 1.00 80.50 86 GLY A CA 1
ATOM 658 C C . GLY A 1 86 ? -14.038 1.088 13.585 1.00 80.50 86 GLY A C 1
ATOM 659 O O . GLY A 1 86 ? -13.664 1.604 14.643 1.00 80.50 86 GLY A O 1
ATOM 660 N N . ALA A 1 87 ? -13.196 0.876 12.564 1.00 81.38 87 ALA A N 1
ATOM 661 C CA . ALA A 1 87 ? -11.798 1.283 12.579 1.00 81.38 87 ALA A CA 1
ATOM 662 C C . ALA A 1 87 ? -11.653 2.790 12.796 1.00 81.38 87 ALA A C 1
ATOM 664 O O . ALA A 1 87 ? -12.334 3.599 12.165 1.00 81.38 87 ALA A O 1
ATOM 665 N N . ARG A 1 88 ? -10.696 3.194 13.642 1.00 82.38 88 ARG A N 1
ATOM 666 C CA . ARG A 1 88 ? -10.262 4.594 13.647 1.00 82.38 88 ARG A CA 1
ATOM 667 C C . ARG A 1 88 ? -9.379 4.826 12.428 1.00 82.38 88 ARG A C 1
ATOM 669 O O . ARG A 1 88 ? -8.268 4.306 12.370 1.00 82.38 88 ARG A O 1
ATOM 676 N N . LEU A 1 89 ? -9.897 5.627 11.508 1.00 86.19 89 LEU A N 1
ATOM 677 C CA . LEU A 1 89 ? -9.260 5.977 10.252 1.00 86.19 89 LEU A CA 1
ATOM 678 C C . LEU A 1 89 ? -8.359 7.211 10.404 1.00 86.19 89 LEU A C 1
ATOM 680 O O . LEU A 1 89 ? -8.777 8.248 10.931 1.00 86.19 89 LEU A O 1
ATOM 684 N N . PHE A 1 90 ? -7.122 7.090 9.935 1.00 88.44 90 PHE A N 1
ATOM 685 C CA . PHE A 1 90 ? -6.164 8.180 9.781 1.00 88.44 90 PHE A CA 1
ATOM 686 C C . PHE A 1 90 ? -5.857 8.341 8.293 1.00 88.44 90 PHE A C 1
ATOM 688 O O . PHE A 1 90 ? -5.533 7.353 7.635 1.00 88.44 90 PHE A O 1
ATOM 695 N N . GLN A 1 91 ? -5.979 9.565 7.781 1.00 89.88 91 GLN A N 1
ATOM 696 C CA . GLN A 1 91 ? -5.909 9.858 6.349 1.00 89.88 91 GLN A CA 1
ATOM 697 C C . GLN A 1 91 ? -4.787 10.850 6.082 1.00 89.88 91 GLN A C 1
ATOM 699 O O . GLN A 1 91 ? -4.648 11.838 6.807 1.00 89.88 91 GLN A O 1
ATOM 704 N N . PHE A 1 92 ? -4.014 10.597 5.039 1.00 91.44 92 PHE A N 1
ATOM 705 C CA . PHE A 1 92 ? -2.813 11.350 4.728 1.00 91.44 92 PHE A CA 1
ATOM 706 C C . PHE A 1 92 ? -2.708 11.574 3.234 1.00 91.44 92 PHE A C 1
ATOM 708 O O . PHE A 1 92 ? -2.884 10.648 2.448 1.00 91.44 92 PHE A O 1
ATOM 715 N N . ASP A 1 93 ? -2.355 12.790 2.859 1.00 90.75 93 ASP A N 1
ATOM 716 C CA . ASP A 1 93 ? -1.982 13.133 1.496 1.00 90.75 93 ASP A CA 1
ATOM 717 C C . ASP A 1 93 ? -0.985 14.291 1.542 1.00 90.75 93 ASP A C 1
ATOM 719 O O . ASP A 1 93 ? -0.894 15.007 2.545 1.00 90.75 93 ASP A O 1
ATOM 723 N N . CYS A 1 94 ? -0.234 14.490 0.468 1.00 88.00 94 CYS A N 1
ATOM 724 C CA . CYS A 1 94 ? 0.542 15.709 0.284 1.00 88.00 94 CYS A CA 1
ATOM 725 C C . CYS A 1 94 ? 0.686 16.167 -1.177 1.00 88.00 94 CYS A C 1
ATOM 727 O O . CYS A 1 94 ? 1.321 17.190 -1.424 1.00 88.00 94 CYS A O 1
ATOM 729 N N . PHE A 1 95 ? 0.031 15.485 -2.120 1.00 83.94 95 PHE A N 1
ATOM 730 C CA . PHE A 1 95 ? -0.217 15.991 -3.469 1.00 83.94 95 PHE A CA 1
ATOM 731 C C . PHE A 1 95 ? -1.562 16.727 -3.492 1.00 83.94 95 PHE A C 1
ATOM 733 O O . PHE A 1 95 ? -1.634 17.894 -3.882 1.00 83.94 95 PHE A O 1
ATOM 740 N N . ASN A 1 96 ? -2.613 16.094 -2.962 1.00 85.75 96 ASN A N 1
ATOM 741 C CA . ASN A 1 96 ? -3.937 16.680 -2.803 1.00 85.75 96 ASN A CA 1
ATOM 742 C C . ASN A 1 96 ? -4.210 17.013 -1.326 1.00 85.75 96 ASN A C 1
ATOM 744 O O . ASN A 1 96 ? -4.690 16.195 -0.545 1.00 85.75 96 ASN A O 1
ATOM 748 N N . THR A 1 97 ? -3.940 18.258 -0.927 1.00 83.44 97 THR A N 1
ATOM 749 C CA . THR A 1 97 ? -4.165 18.719 0.457 1.00 83.44 97 THR A CA 1
ATOM 750 C C . THR A 1 97 ? -5.638 18.960 0.813 1.00 83.44 97 THR A C 1
ATOM 752 O O . THR A 1 97 ? -5.930 19.369 1.941 1.00 83.44 97 THR A O 1
ATOM 755 N N . THR A 1 98 ? -6.584 18.689 -0.096 1.00 77.88 98 THR A N 1
ATOM 756 C CA . THR A 1 98 ? -8.017 18.707 0.222 1.00 77.88 98 THR A CA 1
ATOM 757 C C . THR A 1 98 ? -8.434 17.356 0.802 1.00 77.88 98 THR A C 1
ATOM 759 O O . THR A 1 98 ? -8.508 16.350 0.108 1.00 77.88 98 THR A O 1
ATOM 762 N N . GLY A 1 99 ? -8.681 17.316 2.112 1.00 68.50 99 GLY A N 1
ATOM 763 C CA . GLY A 1 99 ? -9.141 16.100 2.781 1.00 68.50 99 GLY A CA 1
ATOM 764 C C . GLY A 1 99 ? -10.578 15.726 2.418 1.00 68.50 99 GLY A C 1
ATOM 765 O O . GLY A 1 99 ? -11.398 16.595 2.121 1.00 68.50 99 GLY A O 1
ATOM 766 N N . THR A 1 100 ? -10.918 14.438 2.516 1.00 66.19 100 THR A N 1
ATOM 767 C CA . THR A 1 100 ? -12.300 13.978 2.332 1.00 66.19 100 THR A CA 1
ATOM 768 C C . THR A 1 100 ? -13.206 14.489 3.459 1.00 66.19 100 THR A C 1
ATOM 770 O O . THR A 1 100 ? -13.201 13.951 4.571 1.00 66.19 100 THR A O 1
ATOM 773 N N . GLU A 1 101 ? -14.054 15.481 3.167 1.00 56.12 101 GLU A N 1
ATOM 774 C CA . GLU A 1 101 ? -15.286 15.674 3.938 1.00 56.12 101 GLU A CA 1
ATOM 775 C C . GLU A 1 101 ? -16.179 14.444 3.748 1.00 56.12 101 GLU A C 1
ATOM 777 O O . GLU A 1 101 ? -16.531 14.074 2.624 1.00 56.12 101 GLU A O 1
ATOM 782 N N . CYS A 1 102 ? -16.511 13.776 4.853 1.00 56.81 102 CYS A N 1
ATOM 783 C CA . CYS A 1 102 ? -17.167 12.478 4.791 1.00 56.81 102 CYS A CA 1
ATOM 784 C C . CYS A 1 102 ? -18.644 12.616 4.403 1.00 56.81 102 CYS A C 1
ATOM 786 O O . CYS A 1 102 ? -19.406 13.335 5.050 1.00 56.81 102 CYS A O 1
ATOM 788 N N . ARG A 1 103 ? -19.053 11.937 3.325 1.00 51.41 103 ARG A N 1
ATOM 789 C CA . ARG A 1 103 ? -20.278 12.283 2.579 1.00 51.41 103 ARG A CA 1
ATOM 790 C C . ARG A 1 103 ? -21.574 11.652 3.106 1.00 51.41 103 ARG A C 1
ATOM 792 O O . ARG A 1 103 ? -22.634 11.903 2.538 1.00 51.41 103 ARG A O 1
ATOM 799 N N . SER A 1 104 ? -21.519 10.848 4.169 1.00 46.75 104 SER A N 1
ATOM 800 C CA . SER A 1 104 ? -22.682 10.180 4.768 1.00 46.75 104 SER A CA 1
ATOM 801 C C . SER A 1 104 ? -23.111 10.832 6.088 1.00 46.75 104 SER A C 1
ATOM 803 O O . SER A 1 104 ? -22.331 10.954 7.029 1.00 46.75 104 SER A O 1
ATOM 805 N N . GLN A 1 105 ? -24.385 11.230 6.173 1.00 41.03 105 GLN A N 1
ATOM 806 C CA . GLN A 1 105 ? -24.975 11.791 7.398 1.00 41.03 105 GLN A CA 1
ATOM 807 C C . GLN A 1 105 ? -25.290 10.702 8.447 1.00 41.03 105 GLN A C 1
ATOM 809 O O . GLN A 1 105 ? -25.302 10.978 9.647 1.00 41.03 105 GLN A O 1
ATOM 814 N N . ASP A 1 106 ? -25.478 9.453 8.012 1.00 44.50 106 ASP A N 1
ATOM 815 C CA . ASP A 1 106 ? -25.888 8.318 8.846 1.00 44.50 106 ASP A CA 1
ATOM 816 C C . ASP A 1 106 ? -24.723 7.630 9.584 1.00 44.50 106 ASP A C 1
ATOM 818 O O . ASP A 1 106 ? -24.421 6.469 9.328 1.00 44.50 106 ASP A O 1
ATOM 822 N N . MET A 1 107 ? -24.077 8.337 10.522 1.00 45.16 107 MET A N 1
ATOM 823 C CA . MET A 1 107 ? -23.224 7.827 11.630 1.00 45.16 107 MET A CA 1
ATOM 824 C C . MET A 1 107 ? -22.046 6.860 11.337 1.00 45.16 107 MET A C 1
ATOM 826 O O . MET A 1 107 ? -21.273 6.572 12.250 1.00 45.16 107 MET A O 1
ATOM 830 N N . MET A 1 108 ? -21.873 6.356 10.116 1.00 49.34 108 MET A N 1
ATOM 831 C CA . MET A 1 108 ? -20.949 5.261 9.780 1.00 49.34 108 MET A CA 1
ATOM 832 C C . MET A 1 108 ? -19.544 5.729 9.386 1.00 49.34 108 MET A C 1
ATOM 834 O O . MET A 1 108 ? -18.640 4.904 9.279 1.00 49.34 108 MET A O 1
ATOM 838 N N . CYS A 1 109 ? -19.336 7.037 9.222 1.00 53.34 109 CYS A N 1
ATOM 839 C CA . CYS A 1 109 ? -18.001 7.603 9.096 1.00 53.34 109 CYS A CA 1
ATOM 840 C C . CYS A 1 109 ? -17.478 8.062 10.471 1.00 53.34 109 CYS A C 1
ATOM 842 O O . CYS A 1 109 ? -17.981 9.051 11.015 1.00 53.34 109 CYS A O 1
ATOM 844 N N . PRO A 1 110 ? -16.479 7.383 11.068 1.00 53.28 110 PRO A N 1
ATOM 845 C CA . PRO A 1 110 ? -15.814 7.902 12.256 1.00 53.28 110 PRO A CA 1
ATOM 846 C C . PRO A 1 110 ? -15.050 9.187 11.897 1.00 53.28 110 PRO A C 1
ATOM 848 O O . PRO A 1 110 ? -14.569 9.307 10.773 1.00 53.28 110 PRO A O 1
ATOM 851 N N . PRO A 1 111 ? -14.897 10.142 12.837 1.00 54.53 111 PRO A N 1
ATOM 852 C CA . PRO A 1 111 ? -14.337 11.461 12.546 1.00 54.53 111 PRO A CA 1
ATOM 853 C C . PRO A 1 111 ? -12.941 11.345 11.928 1.00 54.53 111 PRO A C 1
ATOM 855 O O . PRO A 1 111 ? -11.984 10.947 12.606 1.00 54.53 111 PRO A O 1
ATOM 858 N N . THR A 1 112 ? -12.853 11.683 10.640 1.00 61.75 112 THR A N 1
ATOM 859 C CA . THR A 1 112 ? -11.647 11.540 9.831 1.00 61.75 112 THR A CA 1
ATOM 860 C C . THR A 1 112 ? -10.555 12.454 10.366 1.00 61.75 112 THR A C 1
ATOM 862 O O . THR A 1 112 ? -10.765 13.630 10.668 1.00 61.75 112 THR A O 1
ATOM 865 N N . LYS A 1 113 ? -9.350 11.903 10.514 1.00 73.31 113 LYS A N 1
ATOM 866 C CA . LYS A 1 113 ? -8.153 12.687 10.819 1.00 73.31 113 LYS A CA 1
ATOM 867 C C . LYS A 1 113 ? -7.322 12.833 9.561 1.00 73.31 113 LYS A C 1
ATOM 869 O O . LYS A 1 113 ? -6.262 12.220 9.465 1.00 73.31 113 LYS A O 1
ATOM 874 N N . PHE A 1 114 ? -7.844 13.618 8.619 1.00 86.25 114 PHE A N 1
ATOM 875 C CA . PHE A 1 114 ? -7.079 14.041 7.456 1.00 86.25 114 PHE A CA 1
ATOM 876 C C . PHE A 1 114 ? -5.913 14.944 7.855 1.00 86.25 114 PHE A C 1
ATOM 878 O O . PHE A 1 114 ? -6.025 15.773 8.766 1.00 86.25 114 PHE A O 1
ATOM 885 N N . ARG A 1 115 ? -4.785 14.751 7.172 1.00 87.31 115 ARG A N 1
ATOM 886 C CA . ARG A 1 115 ? -3.523 15.437 7.401 1.00 87.31 115 ARG A CA 1
ATOM 887 C C . ARG A 1 115 ? -2.809 15.667 6.074 1.00 87.31 115 ARG A C 1
ATOM 889 O O . ARG A 1 115 ? -2.504 14.712 5.367 1.00 87.31 115 ARG A O 1
ATOM 896 N N . ALA A 1 116 ? -2.491 16.929 5.799 1.00 89.31 116 ALA A N 1
ATOM 897 C CA . ALA A 1 116 ? -1.555 17.316 4.750 1.00 89.31 116 ALA A CA 1
ATOM 898 C C . ALA A 1 116 ? -0.113 17.022 5.222 1.00 89.31 116 ALA A C 1
ATOM 900 O O . ALA A 1 116 ? 0.601 17.927 5.653 1.00 89.31 116 ALA A O 1
ATOM 901 N N . GLU A 1 117 ? 0.268 15.743 5.256 1.00 89.75 117 GLU A N 1
ATOM 902 C CA . GLU A 1 117 ? 1.555 15.248 5.763 1.00 89.75 117 GLU A CA 1
ATOM 903 C C . GLU A 1 117 ? 2.110 14.163 4.815 1.00 89.75 117 GLU A C 1
ATOM 905 O O . GLU A 1 117 ? 1.478 13.121 4.638 1.00 89.75 117 GLU A O 1
ATOM 910 N N . CYS A 1 118 ? 3.302 14.361 4.239 1.00 90.75 118 CYS A N 1
ATOM 911 C CA . CYS A 1 118 ? 3.916 13.381 3.332 1.00 90.75 118 CYS A CA 1
ATOM 912 C C . CYS A 1 118 ? 4.454 12.160 4.087 1.00 90.75 118 CYS A C 1
ATOM 914 O O . CYS A 1 118 ? 5.269 12.298 5.009 1.00 90.75 118 CYS A O 1
ATOM 916 N N . LEU A 1 119 ? 4.086 10.959 3.644 1.00 91.38 119 LEU A N 1
ATOM 917 C CA . LEU A 1 119 ? 4.787 9.728 4.006 1.00 91.38 119 LEU A CA 1
ATOM 918 C C . LEU A 1 119 ? 5.974 9.533 3.053 1.00 91.38 119 LEU A C 1
ATOM 920 O O . LEU A 1 119 ? 5.792 9.470 1.844 1.00 91.38 119 LEU A O 1
ATOM 924 N N . GLY A 1 120 ? 7.187 9.459 3.595 1.00 82.06 120 GLY A N 1
ATOM 925 C CA . GLY A 1 120 ? 8.419 9.362 2.808 1.00 82.06 120 GLY A CA 1
ATOM 926 C C . GLY A 1 120 ? 9.644 9.203 3.705 1.00 82.06 120 GLY A C 1
ATOM 927 O O . GLY A 1 120 ? 9.511 9.026 4.915 1.00 82.06 120 GLY A O 1
ATOM 928 N N . VAL A 1 121 ? 10.852 9.262 3.144 1.00 71.00 121 VAL A N 1
ATOM 929 C CA . VAL A 1 121 ? 12.094 9.085 3.921 1.00 71.00 121 VAL A CA 1
ATOM 930 C C . VAL A 1 121 ? 12.832 10.405 4.178 1.00 71.00 121 VAL A C 1
ATOM 932 O O . VAL A 1 121 ? 12.761 11.322 3.355 1.00 71.00 121 VAL A O 1
ATOM 935 N N . PRO A 1 122 ? 13.566 10.532 5.304 1.00 60.97 122 PRO A N 1
ATOM 936 C CA . PRO A 1 122 ? 14.417 11.691 5.558 1.00 60.97 122 PRO A CA 1
ATOM 937 C C . PRO A 1 122 ? 15.442 11.889 4.433 1.00 60.97 122 PRO A C 1
ATOM 939 O O . PRO A 1 122 ? 16.267 11.014 4.178 1.00 60.97 122 PRO A O 1
ATOM 942 N N . GLY A 1 123 ? 15.385 13.045 3.770 1.00 61.12 123 GLY A N 1
ATOM 943 C CA . GLY A 1 123 ? 16.190 13.369 2.585 1.00 61.12 123 GLY A CA 1
ATOM 944 C C . GLY A 1 123 ? 15.341 13.760 1.374 1.00 61.12 123 GLY A C 1
ATOM 945 O O . GLY A 1 123 ? 15.774 14.586 0.574 1.00 61.12 123 GLY A O 1
ATOM 946 N N . CYS A 1 124 ? 14.105 13.261 1.281 1.00 66.00 124 CYS A N 1
ATOM 947 C CA . CYS A 1 124 ? 13.114 13.772 0.337 1.00 66.00 124 CYS A CA 1
ATOM 948 C C . CYS A 1 124 ? 12.631 15.158 0.800 1.00 66.00 124 CYS A C 1
ATOM 950 O O . CYS A 1 124 ? 12.142 15.307 1.923 1.00 66.00 124 CYS A O 1
ATOM 952 N N . SER A 1 125 ? 12.781 16.175 -0.054 1.00 67.31 125 SER A N 1
ATOM 953 C CA . SER A 1 125 ? 12.283 17.526 0.220 1.00 67.31 125 SER A CA 1
ATOM 954 C C . SER A 1 125 ? 10.829 17.642 -0.218 1.00 67.31 125 SER A C 1
ATOM 956 O O . SER A 1 125 ? 10.519 17.411 -1.383 1.00 67.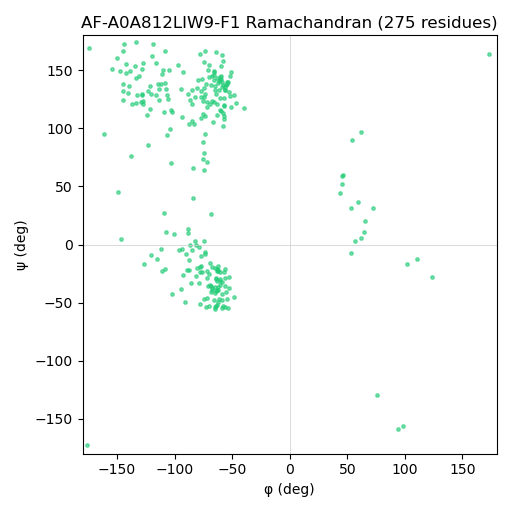31 125 SER A O 1
ATOM 958 N N . PHE A 1 126 ? 9.963 18.044 0.706 1.00 75.25 126 PHE A N 1
ATOM 959 C CA . PHE A 1 126 ? 8.549 18.312 0.466 1.00 75.25 126 PHE A CA 1
ATOM 960 C C . PHE A 1 126 ? 8.197 19.676 1.069 1.00 75.25 126 PHE A C 1
ATOM 962 O O . PHE A 1 126 ? 8.701 20.015 2.140 1.00 75.25 126 PHE A O 1
ATOM 969 N N . ASP A 1 127 ? 7.295 20.428 0.434 1.00 82.88 127 ASP A N 1
ATOM 970 C CA . ASP A 1 127 ? 6.806 21.718 0.961 1.00 82.88 127 ASP A CA 1
ATOM 971 C C . ASP A 1 127 ? 5.839 21.557 2.155 1.00 82.88 127 ASP A C 1
ATOM 973 O O . ASP A 1 127 ? 5.430 22.532 2.789 1.00 82.88 127 ASP A O 1
ATOM 977 N N . LEU A 1 128 ? 5.473 20.311 2.473 1.00 85.38 128 LEU A N 1
ATOM 978 C CA . LEU A 1 128 ? 4.556 19.920 3.540 1.00 85.38 128 LEU A CA 1
ATOM 979 C C . LEU A 1 128 ? 5.279 19.078 4.607 1.00 85.38 128 LEU A C 1
ATOM 981 O O . LEU A 1 128 ? 6.292 18.441 4.307 1.00 85.38 128 LEU A O 1
ATOM 985 N N . PRO A 1 129 ? 4.775 19.033 5.857 1.00 88.94 129 PRO A N 1
ATOM 986 C CA . PRO A 1 129 ? 5.397 18.254 6.923 1.00 88.94 129 PRO A CA 1
ATOM 987 C C . PRO A 1 129 ? 5.529 16.778 6.535 1.00 88.94 129 PRO A C 1
ATOM 989 O O . PRO A 1 129 ? 4.546 16.132 6.184 1.00 88.94 129 PRO A O 1
ATOM 992 N N . SER A 1 130 ? 6.736 16.228 6.625 1.00 89.94 130 SER A N 1
ATOM 993 C CA . SER A 1 130 ? 7.034 14.862 6.191 1.00 89.94 130 SER A CA 1
ATOM 994 C C . SER A 1 130 ? 7.531 13.975 7.336 1.00 89.94 130 SER A C 1
ATOM 996 O O . SER A 1 130 ? 7.750 14.425 8.473 1.00 89.94 130 SER A O 1
ATOM 998 N N . GLY A 1 131 ? 7.677 12.682 7.060 1.00 89.62 131 GLY A N 1
ATOM 999 C CA . GLY A 1 131 ? 8.324 11.739 7.965 1.00 89.62 131 GLY A CA 1
ATOM 1000 C C . GLY A 1 131 ? 8.215 10.292 7.504 1.00 89.62 131 GLY A C 1
ATOM 1001 O O . GLY A 1 131 ? 7.371 9.940 6.677 1.00 89.62 131 GLY A O 1
ATOM 1002 N N . SER A 1 132 ? 9.053 9.456 8.108 1.00 91.81 132 SER A N 1
ATOM 1003 C CA . SER A 1 132 ? 9.029 7.999 7.969 1.00 91.81 132 SER A CA 1
ATOM 1004 C C . SER A 1 132 ? 7.744 7.368 8.521 1.00 91.81 132 SER A C 1
ATOM 1006 O O . SER A 1 132 ? 7.010 7.973 9.308 1.00 91.81 132 SER A O 1
ATOM 1008 N N . LEU A 1 133 ? 7.494 6.097 8.178 1.00 91.06 133 LEU A N 1
ATOM 1009 C CA . LEU A 1 133 ? 6.324 5.366 8.679 1.00 91.06 133 LEU A CA 1
ATOM 1010 C C . LEU A 1 133 ? 6.315 5.233 10.217 1.00 91.06 133 LEU A C 1
ATOM 1012 O O . LEU A 1 133 ? 5.227 5.237 10.797 1.00 91.06 133 LEU A O 1
ATOM 1016 N N . GLN A 1 134 ? 7.479 5.184 10.901 1.00 89.31 134 GLN A N 1
ATOM 1017 C CA . GLN A 1 134 ? 7.475 5.355 12.364 1.00 89.31 134 GLN A CA 1
ATOM 1018 C C . GLN A 1 134 ? 7.003 6.760 12.701 1.00 89.31 134 GLN A C 1
ATOM 1020 O O . GLN A 1 134 ? 6.085 6.888 13.495 1.00 89.31 134 GLN A O 1
ATOM 1025 N N . GLU A 1 135 ? 7.628 7.815 12.186 1.00 89.00 135 GLU A N 1
ATOM 1026 C CA . GLU A 1 135 ? 7.321 9.172 12.641 1.00 89.00 135 GLU A CA 1
ATOM 1027 C C . GLU A 1 135 ? 5.836 9.504 12.508 1.00 89.00 135 GLU A C 1
ATOM 1029 O O . GLU A 1 135 ? 5.253 10.024 13.458 1.00 89.00 135 GLU A O 1
ATOM 1034 N N . HIS A 1 136 ? 5.193 9.096 11.413 1.00 88.31 136 HIS A N 1
ATOM 1035 C CA . HIS A 1 136 ? 3.736 9.134 11.293 1.00 88.31 136 HIS A CA 1
ATOM 1036 C C . HIS A 1 136 ? 3.037 8.303 12.371 1.00 88.31 136 HIS A C 1
ATOM 1038 O O . HIS A 1 136 ? 2.220 8.843 13.113 1.00 88.31 136 HIS A O 1
ATOM 1044 N N . PHE A 1 137 ? 3.360 7.018 12.525 1.00 84.75 137 PHE A N 1
ATOM 1045 C CA . PHE A 1 137 ? 2.712 6.148 13.516 1.00 84.75 137 PHE A CA 1
ATOM 1046 C C . PHE A 1 137 ? 2.943 6.581 14.983 1.00 84.75 137 PHE A C 1
ATOM 1048 O O . PHE A 1 137 ? 2.050 6.409 15.809 1.00 84.75 137 PHE A O 1
ATOM 1055 N N . TRP A 1 138 ? 4.090 7.189 15.305 1.00 82.81 138 TRP A N 1
ATOM 1056 C CA . TRP A 1 138 ? 4.421 7.809 16.596 1.00 82.81 138 TRP A CA 1
ATOM 1057 C C . TRP A 1 138 ? 3.607 9.099 16.811 1.00 82.81 138 TRP A C 1
ATOM 1059 O O . TRP A 1 138 ? 2.936 9.233 17.836 1.00 82.81 138 TRP A O 1
ATOM 1069 N N . ARG A 1 139 ? 3.640 10.046 15.858 1.00 81.19 139 ARG A N 1
ATOM 1070 C CA . ARG A 1 139 ? 2.936 11.347 15.940 1.00 81.19 139 ARG A CA 1
ATOM 1071 C C . ARG A 1 139 ? 1.412 11.172 15.954 1.00 81.19 139 ARG A C 1
ATOM 1073 O O . ARG A 1 139 ? 0.705 11.907 16.643 1.00 81.19 139 ARG A O 1
ATOM 1080 N N . ASN A 1 140 ? 0.910 10.191 15.206 1.00 73.50 140 ASN A N 1
ATOM 1081 C CA . ASN A 1 140 ? -0.506 10.017 14.883 1.00 73.50 140 ASN A CA 1
ATOM 1082 C C . ASN A 1 140 ? -1.145 8.815 15.591 1.00 73.50 140 ASN A C 1
ATOM 1084 O O . ASN A 1 140 ? -2.133 8.259 15.115 1.00 73.50 140 ASN A O 1
ATOM 1088 N N . HIS A 1 141 ? -0.615 8.425 16.752 1.00 70.56 141 HIS A N 1
ATOM 1089 C CA . HIS A 1 141 ? -1.205 7.357 17.552 1.00 70.56 141 HIS A CA 1
ATOM 1090 C C . HIS A 1 141 ? -2.442 7.793 18.368 1.00 70.56 141 HIS A C 1
ATOM 1092 O O . HIS A 1 141 ? -2.722 8.978 18.581 1.00 70.56 141 HIS A O 1
ATOM 1098 N N . VAL A 1 142 ? -3.216 6.819 18.855 1.00 61.41 142 VAL A N 1
ATOM 1099 C CA . VAL A 1 142 ? -4.362 7.046 19.748 1.00 61.41 142 VAL A CA 1
ATOM 1100 C C . VAL A 1 142 ? -3.885 7.395 21.164 1.00 61.41 142 VAL A C 1
ATOM 1102 O O . VAL A 1 142 ? -3.139 6.639 21.780 1.00 61.41 142 VAL A O 1
ATOM 1105 N N . ARG A 1 143 ? -4.364 8.520 21.722 1.00 51.75 143 ARG A N 1
ATOM 1106 C CA . ARG A 1 143 ? -4.102 8.902 23.125 1.00 51.75 143 ARG A CA 1
ATOM 1107 C C . ARG A 1 143 ? -4.445 7.746 24.076 1.00 51.75 143 ARG A C 1
ATOM 1109 O O . ARG A 1 143 ? -5.563 7.242 24.039 1.00 51.75 143 ARG A O 1
ATOM 1116 N N . GLY A 1 144 ? -3.500 7.385 24.943 1.00 49.91 144 GLY A N 1
ATOM 1117 C CA . GLY A 1 144 ? -3.621 6.274 25.897 1.00 49.91 144 GLY A CA 1
ATOM 1118 C C . GLY A 1 144 ? -2.889 4.997 25.473 1.00 49.91 144 GLY A C 1
ATOM 1119 O O . GLY A 1 144 ? -2.600 4.168 26.329 1.00 49.91 144 GLY A O 1
ATOM 1120 N N . PHE A 1 145 ? -2.513 4.867 24.198 1.00 52.53 145 PHE A N 1
ATOM 1121 C CA . PHE A 1 145 ? -1.673 3.779 23.699 1.00 52.53 145 PHE A CA 1
ATOM 1122 C C . PHE A 1 145 ? -0.269 4.301 23.356 1.00 52.53 145 PHE A C 1
ATOM 1124 O O . PHE A 1 145 ? -0.105 5.374 22.780 1.00 52.53 145 PHE A O 1
ATOM 1131 N N . HIS A 1 146 ? 0.753 3.524 23.709 1.00 58.62 146 HIS A N 1
ATOM 1132 C CA . HIS A 1 146 ? 2.137 3.704 23.261 1.00 58.62 146 HIS A CA 1
ATOM 1133 C C . HIS A 1 146 ? 2.397 2.769 22.062 1.00 58.62 146 HIS A C 1
ATOM 1135 O O . HIS A 1 146 ? 1.770 1.709 22.017 1.00 58.62 146 HIS A O 1
ATOM 1141 N N . PRO A 1 147 ? 3.337 3.045 21.134 1.00 59.50 147 PRO A N 1
ATOM 1142 C CA . PRO A 1 147 ? 3.655 2.129 20.028 1.00 59.50 147 PRO A CA 1
ATOM 1143 C C . PRO A 1 147 ? 3.981 0.681 20.449 1.00 59.50 147 PRO A C 1
ATOM 1145 O O . PRO A 1 147 ? 3.712 -0.256 19.699 1.00 59.50 147 PRO A O 1
ATOM 1148 N N . SER A 1 148 ? 4.498 0.471 21.668 1.00 65.31 148 SER A N 1
ATOM 1149 C CA . SER A 1 148 ? 4.712 -0.868 22.248 1.00 65.31 148 SER A CA 1
ATOM 1150 C C . SER A 1 148 ? 3.457 -1.520 22.852 1.00 65.31 148 SER A C 1
ATOM 1152 O O . SER A 1 148 ? 3.441 -2.735 23.019 1.00 65.31 148 SER A O 1
ATOM 1154 N N . ALA A 1 149 ? 2.422 -0.739 23.179 1.00 73.25 149 ALA A N 1
ATOM 1155 C CA . ALA A 1 149 ? 1.140 -1.212 23.711 1.00 73.25 149 ALA A CA 1
ATOM 1156 C C . ALA A 1 149 ? 0.129 -1.571 22.605 1.00 73.25 149 ALA A C 1
ATOM 1158 O O . ALA A 1 149 ? -0.875 -2.227 22.873 1.00 73.25 149 ALA A O 1
ATOM 1159 N N . VAL A 1 150 ? 0.393 -1.165 21.360 1.00 80.06 150 VAL A N 1
ATOM 1160 C CA . VAL A 1 150 ? -0.337 -1.651 20.186 1.00 80.06 150 VAL A CA 1
ATOM 1161 C C . VAL A 1 150 ? -0.007 -3.125 19.980 1.00 80.06 150 VAL A C 1
ATOM 1163 O O . VAL A 1 150 ? 1.163 -3.490 19.835 1.00 80.06 150 VAL A O 1
ATOM 1166 N N . ALA A 1 151 ? -1.031 -3.976 19.954 1.00 85.81 151 ALA A N 1
ATOM 1167 C CA . ALA A 1 151 ? -0.854 -5.400 19.704 1.00 85.81 151 ALA A CA 1
ATOM 1168 C C . ALA A 1 151 ? -0.283 -5.648 18.296 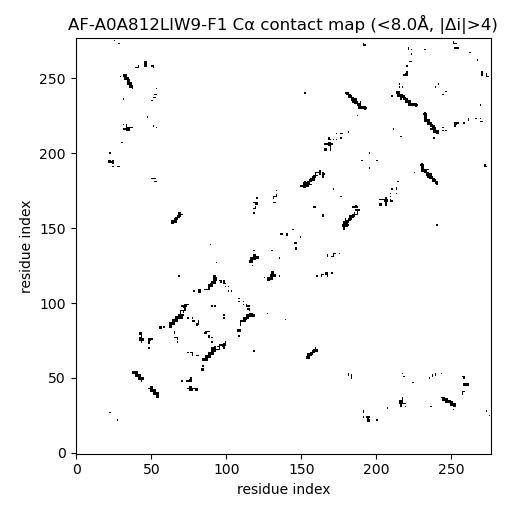1.00 85.81 151 ALA A C 1
ATOM 1170 O O . ALA A 1 151 ? -0.631 -4.957 17.334 1.00 85.81 151 ALA A O 1
ATOM 1171 N N . ASP A 1 152 ? 0.583 -6.649 18.157 1.00 90.00 152 ASP A N 1
ATOM 1172 C CA . ASP A 1 152 ? 0.980 -7.133 16.835 1.00 90.00 152 ASP A CA 1
ATOM 1173 C C . ASP A 1 152 ? -0.267 -7.619 16.080 1.00 90.00 152 ASP A C 1
ATOM 1175 O O . ASP A 1 152 ? -1.170 -8.210 16.674 1.00 90.00 152 ASP A O 1
ATOM 1179 N N . ARG A 1 153 ? -0.309 -7.377 14.766 1.00 91.81 153 ARG A N 1
ATOM 1180 C CA . ARG A 1 153 ? -1.430 -7.747 13.880 1.00 91.81 153 ARG A CA 1
ATOM 1181 C C . ARG A 1 153 ? -2.782 -7.119 14.265 1.00 91.81 153 ARG A C 1
ATOM 1183 O O . ARG A 1 153 ? -3.823 -7.739 14.077 1.00 91.81 153 ARG A O 1
ATOM 1190 N N . SER A 1 154 ? -2.773 -5.875 14.749 1.00 88.81 154 SER A N 1
ATOM 1191 C CA . SER A 1 154 ? -3.984 -5.106 15.099 1.00 88.81 154 SER A CA 1
ATOM 1192 C C . SER A 1 154 ? -4.276 -3.897 14.202 1.00 88.81 154 SER A C 1
ATOM 1194 O O . SER A 1 154 ? -5.304 -3.255 14.389 1.00 88.81 154 SER A O 1
ATOM 1196 N N . LEU A 1 155 ? -3.400 -3.574 13.242 1.00 91.06 155 LEU A N 1
ATOM 1197 C CA . LEU A 1 155 ? -3.559 -2.438 12.322 1.00 91.06 155 LEU A CA 1
ATOM 1198 C C . LEU A 1 155 ? -3.898 -2.874 10.880 1.00 91.06 155 LEU A C 1
ATOM 1200 O O . LEU A 1 155 ? -3.695 -4.038 10.501 1.00 91.06 155 LEU A O 1
ATOM 1204 N N . LEU A 1 156 ? -4.322 -1.904 10.064 1.00 94.19 156 LEU A N 1
ATOM 1205 C CA . LEU A 1 156 ? -4.416 -1.965 8.597 1.00 94.19 156 LEU A CA 1
ATOM 1206 C C . LEU A 1 156 ? -3.700 -0.763 7.956 1.00 94.19 156 LEU A C 1
ATOM 1208 O O . LEU A 1 156 ? -3.639 0.312 8.559 1.00 94.19 156 LEU A O 1
ATOM 1212 N N . LEU A 1 157 ? -3.177 -0.947 6.741 1.00 96.62 157 LEU A N 1
ATOM 1213 C CA . LEU A 1 157 ? -2.463 0.075 5.967 1.00 96.62 157 LEU A CA 1
ATOM 1214 C C . LEU A 1 157 ? -2.824 -0.008 4.476 1.00 96.62 157 LEU A C 1
ATOM 1216 O O . LEU A 1 157 ? -2.710 -1.089 3.899 1.00 96.62 157 LEU A O 1
ATOM 1220 N N . LYS A 1 158 ? -3.179 1.1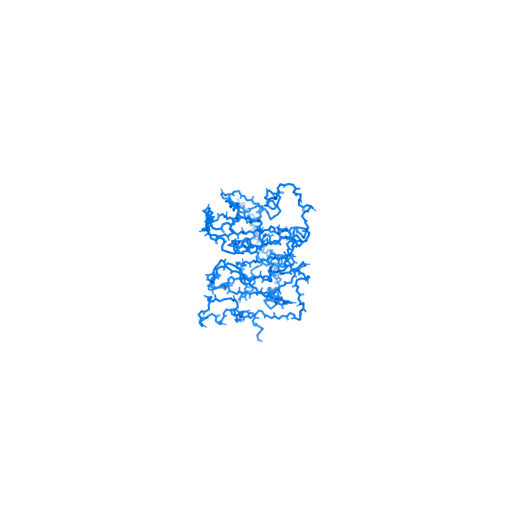33 3.879 1.00 97.12 158 LYS A N 1
ATOM 1221 C CA . LYS A 1 158 ? -3.083 1.425 2.440 1.00 97.12 158 LYS A CA 1
ATOM 1222 C C . LYS A 1 158 ? -1.916 2.391 2.238 1.00 97.12 158 LYS A C 1
ATOM 1224 O O . LYS A 1 158 ? -1.864 3.416 2.922 1.00 97.12 158 LYS A O 1
ATOM 1229 N N . ALA A 1 159 ? -1.002 2.074 1.329 1.00 97.00 159 ALA A N 1
ATOM 1230 C CA . ALA A 1 159 ? 0.076 2.966 0.910 1.00 97.00 159 ALA A CA 1
ATOM 1231 C C . ALA A 1 159 ? 0.084 3.093 -0.616 1.00 97.00 159 ALA A C 1
ATOM 1233 O O . ALA A 1 159 ? 0.146 2.094 -1.322 1.00 97.00 159 ALA A O 1
ATOM 1234 N N . ASP A 1 160 ? -0.019 4.319 -1.098 1.00 94.69 160 ASP A N 1
ATOM 1235 C CA . A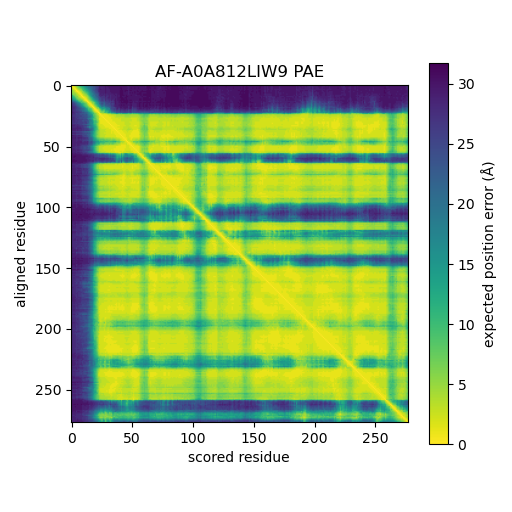SP A 1 160 ? -0.246 4.650 -2.499 1.00 94.69 160 ASP A CA 1
ATOM 1236 C C . ASP A 1 160 ? 0.184 6.111 -2.623 1.00 94.69 160 ASP A C 1
ATOM 1238 O O . ASP A 1 160 ? -0.491 6.990 -2.101 1.00 94.69 160 ASP A O 1
ATOM 1242 N N . ILE A 1 161 ? 1.425 6.355 -3.036 1.00 93.75 161 ILE A N 1
ATOM 1243 C CA . ILE A 1 161 ? 2.128 7.625 -2.797 1.00 93.75 161 ILE A CA 1
ATOM 1244 C C . ILE A 1 161 ? 3.120 7.917 -3.931 1.00 93.75 161 ILE A C 1
ATOM 1246 O O . ILE A 1 161 ? 4.258 8.317 -3.681 1.00 93.75 161 ILE A O 1
ATOM 1250 N N . GLU A 1 162 ? 2.674 7.731 -5.176 1.00 90.50 162 GLU A N 1
ATOM 1251 C CA . GLU A 1 162 ? 3.326 8.222 -6.403 1.00 90.50 162 GLU A CA 1
ATOM 1252 C C . GLU A 1 162 ? 4.816 7.822 -6.551 1.00 90.50 162 GLU A C 1
ATOM 1254 O O . GLU A 1 162 ? 5.626 8.566 -7.112 1.00 90.50 162 GLU A O 1
ATOM 1259 N N . GLY A 1 163 ? 5.222 6.657 -6.026 1.00 90.25 163 GLY A N 1
ATOM 1260 C CA . GLY A 1 163 ? 6.604 6.147 -6.107 1.00 90.25 163 GLY A CA 1
ATOM 1261 C C . GLY A 1 163 ? 7.376 6.122 -4.793 1.00 90.25 163 GLY A C 1
ATOM 1262 O O . GLY A 1 163 ? 8.423 5.474 -4.718 1.00 90.25 163 GLY A O 1
ATOM 1263 N N . PHE A 1 164 ? 6.880 6.769 -3.736 1.00 92.50 164 PHE A N 1
ATOM 1264 C CA . PHE A 1 164 ? 7.554 6.781 -2.432 1.00 92.50 164 PHE A CA 1
ATOM 1265 C C . PHE A 1 164 ? 7.348 5.488 -1.613 1.00 92.50 164 PHE A C 1
ATOM 1267 O O . PHE A 1 164 ? 7.927 5.348 -0.530 1.00 92.50 164 PHE A O 1
ATOM 1274 N N . GLU A 1 165 ? 6.579 4.508 -2.105 1.00 95.56 165 GLU A N 1
ATOM 1275 C CA . GLU A 1 165 ? 6.287 3.257 -1.384 1.00 95.56 165 GLU A CA 1
ATOM 1276 C C . GLU A 1 165 ? 7.559 2.437 -1.139 1.00 95.56 165 GLU A C 1
ATOM 1278 O O . GLU A 1 165 ? 7.737 1.845 -0.069 1.00 95.56 165 GLU A O 1
ATOM 1283 N N . TRP A 1 166 ? 8.464 2.411 -2.121 1.00 95.06 166 TRP A N 1
ATOM 1284 C CA . TRP A 1 166 ? 9.690 1.618 -2.068 1.00 95.06 166 TRP A CA 1
ATOM 1285 C C . TRP A 1 166 ? 10.605 2.063 -0.935 1.00 95.06 166 TRP A C 1
ATOM 1287 O O . TRP A 1 166 ? 10.969 1.244 -0.095 1.00 95.06 166 TRP A O 1
ATOM 1297 N N . ASP A 1 167 ? 10.925 3.353 -0.848 1.00 94.06 167 ASP A N 1
ATOM 1298 C CA . ASP A 1 167 ? 11.755 3.906 0.223 1.00 94.06 167 ASP A CA 1
ATOM 1299 C C . ASP A 1 167 ? 11.108 3.740 1.602 1.00 94.06 167 ASP A C 1
ATOM 1301 O O . ASP A 1 167 ? 11.777 3.363 2.573 1.00 94.06 167 ASP A O 1
ATOM 1305 N N . VAL A 1 168 ? 9.787 3.928 1.687 1.00 95.38 168 VAL A N 1
ATOM 1306 C CA . VAL A 1 168 ? 9.002 3.697 2.907 1.00 95.38 168 VAL A CA 1
ATOM 1307 C C . VAL A 1 168 ? 9.154 2.256 3.393 1.00 95.38 168 VAL A C 1
ATOM 1309 O O . VAL A 1 168 ? 9.547 2.038 4.540 1.00 95.38 168 VAL A O 1
ATOM 1312 N N . PHE A 1 169 ? 8.915 1.252 2.548 1.00 96.69 169 PHE A N 1
ATOM 1313 C CA . PHE A 1 169 ? 9.024 -0.150 2.965 1.00 96.69 169 PHE A CA 1
ATOM 1314 C C . PHE A 1 169 ? 10.473 -0.653 3.043 1.00 96.69 169 PHE A C 1
ATOM 1316 O O . PHE A 1 169 ? 10.756 -1.562 3.825 1.00 96.69 169 PHE A O 1
ATOM 1323 N N . ALA A 1 170 ? 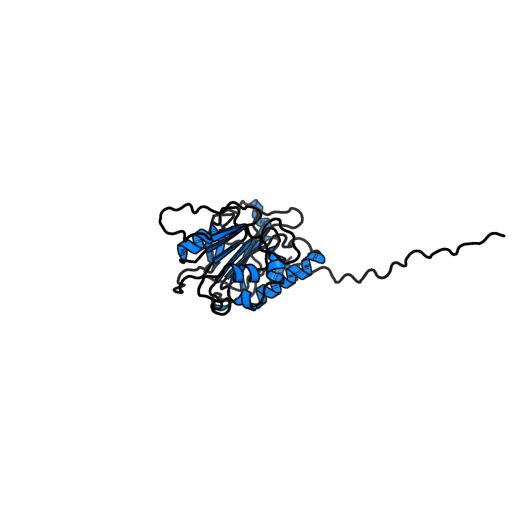11.419 -0.042 2.326 1.00 95.31 170 ALA A N 1
ATOM 1324 C CA . ALA A 1 170 ? 12.852 -0.318 2.437 1.00 95.31 170 ALA A CA 1
ATOM 1325 C C . ALA A 1 170 ? 13.466 0.219 3.745 1.00 95.31 170 ALA A C 1
ATOM 1327 O O . ALA A 1 170 ? 14.506 -0.289 4.179 1.00 95.31 170 ALA A O 1
ATOM 1328 N N . THR A 1 171 ? 12.852 1.217 4.388 1.00 93.69 171 THR A N 1
ATOM 1329 C CA . THR A 1 171 ? 13.320 1.815 5.656 1.00 93.69 171 THR A CA 1
ATOM 1330 C C . THR A 1 171 ? 12.463 1.482 6.879 1.00 93.69 171 THR A C 1
ATOM 1332 O O . THR A 1 171 ? 12.981 1.549 7.993 1.00 93.69 171 THR A O 1
ATOM 1335 N N . ALA A 1 172 ? 11.198 1.084 6.707 1.00 92.88 172 ALA A N 1
ATOM 1336 C CA . ALA A 1 172 ? 10.299 0.745 7.810 1.00 92.88 172 ALA A CA 1
ATOM 1337 C C . ALA A 1 172 ? 10.855 -0.358 8.731 1.00 92.88 172 ALA A C 1
ATOM 1339 O O . ALA A 1 172 ? 11.293 -1.419 8.281 1.00 92.88 172 ALA A O 1
ATOM 1340 N N . GLU A 1 173 ? 10.775 -0.134 10.046 1.00 91.50 173 GLU A N 1
ATOM 1341 C CA . GLU A 1 173 ? 11.231 -1.110 11.035 1.00 91.50 173 GLU A CA 1
ATOM 1342 C C . GLU A 1 173 ? 10.395 -2.408 10.998 1.00 91.50 173 GLU A C 1
ATOM 1344 O O . GLU A 1 173 ? 9.160 -2.349 11.032 1.00 91.50 173 GLU A O 1
ATOM 1349 N N . PRO A 1 174 ? 11.015 -3.603 11.059 1.00 91.25 174 PRO A N 1
ATOM 1350 C CA . PRO A 1 174 ? 10.285 -4.869 11.175 1.00 91.25 174 PRO A CA 1
ATOM 1351 C C . PRO A 1 174 ? 9.341 -4.936 12.389 1.00 91.25 174 PRO A C 1
ATOM 1353 O O . PRO A 1 174 ? 8.330 -5.635 12.357 1.00 91.25 174 PRO A O 1
ATOM 1356 N N . GLN A 1 175 ? 9.657 -4.215 13.465 1.00 90.81 175 GLN A N 1
ATOM 1357 C CA . GLN A 1 175 ? 8.862 -4.082 14.686 1.00 90.81 175 GLN A CA 1
ATOM 1358 C C . GLN A 1 175 ? 7.567 -3.291 14.443 1.00 90.81 175 GLN A C 1
ATOM 1360 O O . GLN A 1 175 ? 6.529 -3.627 15.014 1.00 90.81 175 GLN A O 1
ATOM 1365 N N . LEU A 1 176 ? 7.615 -2.285 13.565 1.00 91.38 176 LEU A N 1
ATOM 1366 C CA . LEU A 1 176 ? 6.452 -1.525 13.113 1.00 91.38 176 LEU A CA 1
ATOM 1367 C C . LEU A 1 176 ? 5.608 -2.343 12.135 1.00 91.38 176 LEU A C 1
ATOM 1369 O O . LEU A 1 176 ? 4.398 -2.463 12.312 1.00 91.38 176 LEU A O 1
ATOM 1373 N N . LEU A 1 177 ? 6.245 -2.971 11.144 1.00 94.81 177 LEU A N 1
ATOM 1374 C CA . LEU A 1 177 ? 5.555 -3.791 10.145 1.00 94.81 177 LEU A CA 1
ATOM 1375 C C . LEU A 1 177 ? 4.769 -4.953 10.790 1.00 94.81 177 LEU A C 1
ATOM 1377 O O . LEU A 1 177 ? 3.671 -5.278 10.343 1.00 94.81 177 LEU A O 1
ATOM 1381 N N . ARG A 1 178 ? 5.246 -5.519 11.910 1.00 93.62 178 ARG A N 1
ATOM 1382 C CA . ARG A 1 178 ? 4.509 -6.519 12.718 1.00 93.62 178 ARG A CA 1
ATOM 1383 C C . ARG A 1 178 ? 3.193 -6.018 13.327 1.00 93.62 178 ARG A C 1
ATOM 1385 O O . ARG A 1 178 ? 2.355 -6.844 13.687 1.00 93.62 178 ARG A O 1
ATOM 1392 N N . LYS A 1 179 ? 2.964 -4.706 13.441 1.00 92.12 179 LYS A N 1
ATOM 1393 C CA . LYS A 1 179 ? 1.694 -4.155 13.954 1.00 92.12 179 LYS A CA 1
ATOM 1394 C C . LYS A 1 179 ? 0.544 -4.319 12.962 1.00 92.12 179 LYS A C 1
ATOM 1396 O O . LYS A 1 179 ? -0.596 -4.502 13.386 1.00 92.12 179 LYS A O 1
ATOM 1401 N N . PHE A 1 180 ? 0.828 -4.351 11.663 1.00 94.25 180 PHE A N 1
ATOM 1402 C CA . PHE A 1 180 ? -0.186 -4.522 10.625 1.00 94.25 180 PHE A CA 1
ATOM 1403 C C . PHE A 1 180 ? -0.578 -5.995 10.449 1.00 94.25 180 PHE A C 1
ATOM 1405 O O . PHE A 1 180 ? 0.272 -6.890 10.421 1.00 94.25 180 PHE A O 1
ATOM 1412 N N . SER A 1 181 ? -1.886 -6.249 10.357 1.00 95.12 181 SER A N 1
ATOM 1413 C CA . SER A 1 181 ? -2.450 -7.564 10.014 1.00 95.12 181 SER A CA 1
ATOM 1414 C C . SER A 1 181 ? -2.539 -7.767 8.503 1.00 95.12 181 SER A C 1
ATOM 1416 O O . SER A 1 181 ? -2.354 -8.881 8.018 1.00 95.12 181 SER A O 1
ATOM 1418 N N . GLN A 1 182 ? -2.777 -6.677 7.773 1.00 97.06 182 GLN A N 1
ATOM 1419 C CA . GLN A 1 182 ? -2.700 -6.592 6.322 1.00 97.06 182 GLN A CA 1
ATOM 1420 C C . GLN A 1 182 ? -2.117 -5.234 5.930 1.00 97.06 182 GLN A C 1
ATOM 1422 O O . GLN A 1 182 ? -2.353 -4.236 6.619 1.00 97.06 182 GLN A O 1
ATOM 1427 N N . ILE A 1 183 ? -1.377 -5.219 4.828 1.00 98.31 183 ILE A N 1
ATOM 1428 C CA . ILE A 1 183 ? -0.899 -4.025 4.136 1.00 98.31 183 ILE A CA 1
ATOM 1429 C C . ILE A 1 183 ? -1.300 -4.195 2.670 1.00 98.31 183 ILE A C 1
ATOM 1431 O O . ILE A 1 183 ? -1.010 -5.240 2.088 1.00 98.31 183 ILE A O 1
ATOM 1435 N N . VAL A 1 184 ? -1.946 -3.194 2.081 1.00 98.12 184 VAL A N 1
ATOM 1436 C CA . VAL A 1 184 ? -2.105 -3.084 0.627 1.00 98.12 184 VAL A CA 1
ATOM 1437 C C . VAL A 1 184 ? -1.285 -1.902 0.125 1.00 98.12 184 VAL A C 1
ATOM 1439 O O . VAL A 1 184 ? -1.206 -0.868 0.794 1.00 98.12 184 VAL A O 1
ATOM 1442 N N . VAL A 1 185 ? -0.614 -2.094 -1.007 1.00 98.06 185 VAL A N 1
ATOM 1443 C CA . VAL A 1 185 ? 0.295 -1.110 -1.598 1.00 98.06 185 VAL A CA 1
ATOM 1444 C C . VAL A 1 185 ? -0.008 -0.973 -3.082 1.00 98.06 185 VAL A C 1
ATOM 1446 O O . VAL A 1 185 ? -0.015 -1.996 -3.760 1.00 98.06 185 VAL A O 1
ATOM 1449 N N . GLU A 1 186 ? -0.207 0.240 -3.591 1.00 95.56 186 GLU A N 1
ATOM 1450 C CA . GLU A 1 186 ? -0.072 0.502 -5.029 1.00 95.56 186 GLU A CA 1
ATOM 1451 C C . GLU A 1 186 ? 1.393 0.847 -5.313 1.00 95.56 18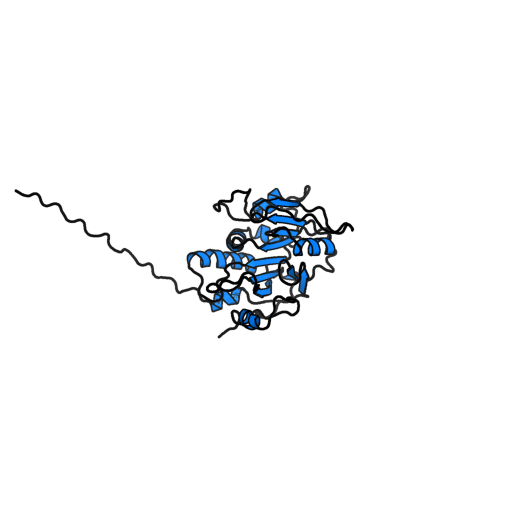6 GLU A C 1
ATOM 1453 O O . GLU A 1 186 ? 1.883 1.922 -4.981 1.00 95.56 186 GLU A O 1
ATOM 1458 N N . PHE A 1 187 ? 2.129 -0.106 -5.880 1.00 95.25 187 PHE A N 1
ATOM 1459 C CA . PHE A 1 187 ? 3.523 0.099 -6.250 1.00 95.25 187 PHE A CA 1
ATOM 1460 C C . PHE A 1 187 ? 3.627 0.774 -7.616 1.00 95.25 187 PHE A C 1
ATOM 1462 O O . PHE A 1 187 ? 3.512 0.124 -8.664 1.00 95.25 187 PHE A O 1
ATOM 1469 N N . HIS A 1 188 ? 3.939 2.064 -7.579 1.00 92.12 188 HIS A N 1
ATOM 1470 C CA . HIS A 1 188 ? 4.389 2.845 -8.723 1.00 92.12 188 HIS A CA 1
ATOM 1471 C C . HIS A 1 188 ? 5.755 2.363 -9.220 1.00 92.12 188 HIS A C 1
ATOM 1473 O O . HIS A 1 188 ? 6.576 1.873 -8.448 1.00 92.12 188 HIS A O 1
ATOM 1479 N N . PHE A 1 189 ? 6.016 2.480 -10.524 1.00 90.19 189 PHE A N 1
ATOM 1480 C CA . PHE A 1 189 ? 7.279 2.068 -11.159 1.00 90.19 189 PHE A CA 1
ATOM 1481 C C . PHE A 1 189 ? 7.799 0.671 -10.717 1.00 90.19 189 PHE A C 1
ATOM 1483 O O . PHE A 1 189 ? 8.915 0.554 -10.201 1.00 90.19 189 PHE A O 1
ATOM 1490 N N . PRO A 1 190 ? 7.030 -0.423 -10.910 1.00 89.75 190 PRO A N 1
ATOM 1491 C CA . PRO A 1 190 ? 7.426 -1.759 -10.456 1.00 89.75 190 PRO A CA 1
ATOM 1492 C C . PRO A 1 190 ? 8.409 -2.482 -11.395 1.00 89.75 190 PRO A C 1
ATOM 1494 O O . PRO A 1 190 ? 8.798 -3.612 -11.102 1.00 89.75 190 PRO A O 1
ATOM 1497 N N . PHE A 1 191 ? 8.813 -1.864 -12.517 1.00 87.69 191 PHE A N 1
ATOM 1498 C CA . PHE A 1 191 ? 9.801 -2.381 -13.482 1.00 87.69 191 PHE A CA 1
ATOM 1499 C C . PHE A 1 191 ? 9.585 -3.865 -13.854 1.00 87.69 191 PHE A C 1
ATOM 1501 O O . PHE A 1 191 ? 10.479 -4.701 -13.746 1.00 87.69 191 PHE A O 1
ATOM 1508 N N . LEU A 1 192 ? 8.360 -4.222 -14.262 1.00 85.19 192 LEU A N 1
ATOM 1509 C CA . LEU A 1 192 ? 8.000 -5.615 -14.573 1.00 85.19 192 LEU A CA 1
ATOM 1510 C C . LEU A 1 192 ? 8.260 -6.015 -16.032 1.00 85.19 192 LEU A C 1
ATOM 1512 O O . LEU A 1 192 ? 8.375 -7.209 -16.327 1.00 85.19 192 LEU A O 1
ATOM 1516 N N . ARG A 1 193 ? 8.339 -5.050 -16.959 1.00 82.38 193 ARG A N 1
ATOM 1517 C CA . ARG A 1 193 ? 8.572 -5.301 -18.397 1.00 82.38 193 ARG A CA 1
ATOM 1518 C C . ARG A 1 193 ? 10.048 -5.258 -18.802 1.00 82.38 193 ARG A C 1
ATOM 1520 O O . ARG A 1 193 ? 10.417 -5.947 -19.747 1.00 82.38 193 ARG A O 1
ATOM 1527 N N . ILE A 1 194 ? 10.877 -4.524 -18.063 1.00 81.62 194 ILE A N 1
ATOM 1528 C CA . ILE A 1 194 ? 12.312 -4.325 -18.318 1.00 81.62 194 ILE A CA 1
ATOM 1529 C C . ILE A 1 194 ? 13.131 -4.665 -17.061 1.00 81.62 194 ILE A C 1
ATOM 1531 O O . ILE A 1 194 ? 12.579 -4.593 -15.964 1.00 81.62 194 ILE A O 1
ATOM 1535 N N . PRO A 1 195 ? 14.429 -5.012 -17.169 1.00 82.00 195 PRO A N 1
ATOM 1536 C CA . PRO A 1 195 ? 15.299 -5.134 -16.000 1.00 82.00 195 PRO A CA 1
ATOM 1537 C C . PRO A 1 195 ? 15.320 -3.829 -15.194 1.00 82.00 195 PRO A C 1
ATOM 1539 O O . PRO A 1 195 ? 15.432 -2.746 -15.769 1.00 82.00 195 PRO A O 1
ATOM 1542 N N . ILE A 1 196 ? 15.226 -3.935 -13.867 1.00 80.69 196 ILE A N 1
ATOM 1543 C CA . ILE A 1 196 ? 15.224 -2.769 -12.975 1.00 80.69 196 ILE A CA 1
ATOM 1544 C C . ILE A 1 196 ? 16.552 -2.004 -13.126 1.00 80.69 196 ILE A C 1
ATOM 1546 O O . ILE A 1 196 ? 17.610 -2.640 -13.050 1.00 80.69 196 ILE A O 1
ATOM 1550 N N . PRO A 1 197 ? 16.548 -0.665 -13.273 1.00 82.50 197 PRO A N 1
ATOM 1551 C CA . PRO A 1 197 ? 17.776 0.114 -13.202 1.00 82.50 197 PRO A CA 1
ATOM 1552 C C . PRO A 1 197 ? 18.443 -0.043 -11.829 1.00 82.50 197 PRO A C 1
ATOM 1554 O O . PRO A 1 197 ? 17.773 -0.067 -10.794 1.00 82.50 197 PRO A O 1
ATOM 1557 N N . GLU A 1 198 ? 19.773 -0.119 -11.820 1.00 78.25 198 GLU A N 1
ATOM 1558 C CA . GLU A 1 198 ? 20.602 -0.400 -10.635 1.00 78.25 198 GLU A CA 1
ATOM 1559 C C . GLU A 1 198 ? 20.295 0.532 -9.446 1.00 78.25 198 GLU A C 1
ATOM 1561 O O . GLU A 1 198 ? 20.220 0.086 -8.301 1.00 78.25 198 GLU A O 1
ATOM 1566 N N . SER A 1 199 ? 20.008 1.808 -9.732 1.00 79.38 199 SER A N 1
ATOM 1567 C CA . SER A 1 199 ? 19.625 2.832 -8.751 1.00 79.38 199 SER A CA 1
ATOM 1568 C C . SER A 1 199 ? 18.338 2.520 -7.980 1.00 79.38 199 SER A C 1
ATOM 1570 O O . SER A 1 199 ? 18.219 2.913 -6.823 1.00 79.38 199 SER A O 1
ATOM 1572 N N . PHE A 1 200 ? 17.383 1.822 -8.600 1.00 84.75 200 PHE A N 1
ATOM 1573 C CA . PHE A 1 200 ? 16.112 1.441 -7.976 1.00 84.75 200 PHE A CA 1
ATOM 1574 C C . PHE A 1 200 ? 16.180 0.039 -7.364 1.00 84.75 200 PHE A C 1
ATOM 1576 O O . PHE A 1 200 ? 15.662 -0.183 -6.272 1.00 84.75 200 PHE A O 1
ATOM 1583 N N . HIS A 1 201 ? 16.868 -0.905 -8.022 1.00 86.75 201 HIS A N 1
ATOM 1584 C CA . HIS A 1 201 ? 16.906 -2.323 -7.632 1.00 86.75 201 HIS A CA 1
ATOM 1585 C C . HIS A 1 201 ? 17.199 -2.555 -6.146 1.00 86.75 201 HIS A C 1
ATOM 1587 O O . HIS A 1 201 ? 16.505 -3.347 -5.507 1.00 86.75 201 HIS A O 1
ATOM 1593 N N . VAL A 1 202 ? 18.187 -1.858 -5.579 1.00 89.81 202 VAL A N 1
ATOM 1594 C CA . VAL A 1 202 ? 18.585 -2.040 -4.173 1.00 89.81 202 VAL A CA 1
ATOM 1595 C C . VAL A 1 202 ? 17.463 -1.636 -3.207 1.00 89.81 202 VAL A C 1
ATOM 1597 O O . VAL A 1 202 ? 17.228 -2.338 -2.220 1.00 89.81 202 VAL A O 1
ATOM 1600 N N . VAL A 1 203 ? 16.742 -0.548 -3.494 1.00 92.06 203 VAL A N 1
ATOM 1601 C CA . VAL A 1 203 ? 15.615 -0.062 -2.679 1.00 92.06 203 VAL A CA 1
ATOM 1602 C C . VAL A 1 203 ? 14.408 -0.980 -2.864 1.00 92.06 203 VAL A C 1
ATOM 1604 O O . VAL A 1 203 ? 13.920 -1.559 -1.890 1.00 92.06 203 VAL A O 1
ATOM 1607 N N . HIS A 1 204 ? 14.002 -1.213 -4.115 1.00 94.00 204 HIS A N 1
ATOM 1608 C CA . HIS A 1 204 ? 12.878 -2.070 -4.504 1.00 94.00 204 HIS A CA 1
ATOM 1609 C C . HIS A 1 204 ? 12.991 -3.486 -3.922 1.00 94.00 204 HIS A C 1
ATOM 1611 O O . HIS A 1 204 ? 12.055 -4.007 -3.308 1.00 94.00 204 HIS A O 1
ATOM 1617 N N . GLN A 1 205 ? 14.169 -4.107 -4.030 1.00 93.19 205 GLN A N 1
ATOM 1618 C CA . GLN A 1 205 ? 14.410 -5.443 -3.488 1.00 93.19 205 GLN A CA 1
ATOM 1619 C C . GLN A 1 205 ? 14.428 -5.450 -1.951 1.00 93.19 205 GLN A C 1
ATOM 1621 O O . GLN A 1 205 ? 13.971 -6.422 -1.342 1.00 93.19 205 GLN A O 1
ATOM 1626 N N . LYS A 1 206 ? 14.927 -4.390 -1.300 1.00 94.75 206 LYS A N 1
ATOM 1627 C CA . LYS A 1 206 ? 14.916 -4.260 0.167 1.00 94.75 206 LYS A CA 1
ATOM 1628 C C . LYS A 1 206 ? 13.493 -4.081 0.705 1.00 94.75 206 LYS A C 1
ATOM 1630 O O . LYS A 1 206 ? 13.146 -4.734 1.687 1.00 94.75 206 LYS A O 1
ATOM 1635 N N . ALA A 1 207 ? 12.661 -3.286 0.033 1.00 96.62 207 ALA A N 1
ATOM 1636 C CA . ALA A 1 207 ? 11.249 -3.093 0.358 1.00 96.62 207 ALA A CA 1
ATOM 1637 C C . ALA A 1 207 ? 10.476 -4.420 0.379 1.00 96.62 207 ALA A C 1
ATOM 1639 O O . ALA A 1 207 ? 9.882 -4.786 1.397 1.00 96.62 207 ALA A O 1
ATOM 1640 N N . LEU A 1 208 ? 10.561 -5.199 -0.706 1.00 97.44 208 LEU A N 1
ATOM 1641 C CA . LEU A 1 208 ? 9.901 -6.505 -0.762 1.00 97.44 208 LEU A CA 1
ATOM 1642 C C . LEU A 1 208 ? 10.516 -7.512 0.212 1.00 97.44 208 LEU A C 1
ATOM 1644 O O . LEU A 1 208 ? 9.772 -8.264 0.833 1.00 97.44 208 LEU A O 1
ATOM 1648 N N . LYS A 1 209 ? 11.841 -7.526 0.419 1.00 96.88 209 LYS A N 1
ATOM 1649 C CA . LYS A 1 209 ? 12.469 -8.386 1.442 1.00 96.88 209 LYS A CA 1
ATOM 1650 C C . LYS A 1 209 ? 11.933 -8.088 2.846 1.00 96.88 209 LYS A C 1
ATOM 1652 O O . LYS A 1 209 ? 11.630 -9.028 3.582 1.00 96.88 209 LYS A O 1
ATOM 1657 N N . ASN A 1 210 ? 11.757 -6.815 3.203 1.00 97.38 210 ASN A N 1
ATOM 1658 C CA . ASN A 1 210 ? 11.180 -6.415 4.487 1.00 97.38 210 ASN A CA 1
ATOM 1659 C C . ASN A 1 210 ? 9.729 -6.913 4.626 1.00 97.38 210 ASN A C 1
ATOM 1661 O O . ASN A 1 210 ? 9.406 -7.576 5.615 1.00 97.38 210 ASN A O 1
ATOM 1665 N N . LEU A 1 211 ? 8.878 -6.681 3.621 1.00 98.44 211 LEU A N 1
ATOM 1666 C CA . LEU A 1 211 ? 7.475 -7.120 3.617 1.00 98.44 211 LEU A CA 1
ATOM 1667 C C . LEU A 1 211 ? 7.335 -8.654 3.624 1.00 98.44 211 LEU A C 1
ATOM 1669 O O . LEU A 1 211 ? 6.692 -9.223 4.508 1.00 98.44 211 LEU A O 1
ATOM 1673 N N . LEU A 1 212 ? 7.993 -9.355 2.700 1.00 98.06 212 LEU A N 1
ATOM 1674 C CA . LEU A 1 212 ? 7.926 -10.817 2.564 1.00 98.06 212 LEU A CA 1
ATOM 1675 C C . LEU A 1 212 ? 8.526 -11.565 3.770 1.00 98.06 212 LEU A C 1
ATOM 1677 O O . LEU A 1 212 ? 8.167 -12.715 4.015 1.00 98.06 212 LEU A O 1
ATOM 1681 N N . SER A 1 213 ? 9.380 -10.922 4.578 1.00 97.62 213 SER A N 1
ATOM 1682 C CA . SER A 1 213 ? 9.852 -11.500 5.848 1.00 97.62 213 SER A CA 1
ATOM 1683 C C . SER A 1 213 ? 8.761 -11.604 6.930 1.00 97.62 213 SER A C 1
ATOM 1685 O O . SER A 1 213 ? 8.931 -12.329 7.914 1.00 97.62 213 SER A O 1
ATOM 1687 N N . LEU A 1 214 ? 7.635 -10.897 6.761 1.00 97.75 214 LEU A N 1
ATOM 1688 C CA . LEU A 1 214 ? 6.557 -10.776 7.749 1.00 97.75 214 LEU A CA 1
ATOM 1689 C C . LEU A 1 214 ? 5.163 -11.130 7.217 1.00 97.75 214 LEU A C 1
ATOM 1691 O O . LEU A 1 214 ? 4.265 -11.354 8.032 1.00 97.75 214 LEU A O 1
ATOM 1695 N N . PHE A 1 215 ? 4.958 -11.175 5.903 1.00 98.50 215 PHE A N 1
ATOM 1696 C CA . PHE A 1 215 ? 3.646 -11.317 5.269 1.00 98.50 215 PHE A CA 1
ATOM 1697 C C . PHE A 1 215 ? 3.643 -12.374 4.154 1.00 98.50 215 PHE A C 1
ATOM 1699 O O . PHE A 1 215 ? 4.672 -12.948 3.804 1.00 98.50 215 PHE A O 1
ATOM 1706 N N . VAL A 1 216 ? 2.462 -12.651 3.606 1.00 98.50 216 VAL A N 1
ATOM 1707 C CA . VAL A 1 216 ? 2.243 -13.480 2.415 1.00 98.50 216 VAL A CA 1
ATOM 1708 C C . VAL A 1 216 ? 1.494 -12.636 1.385 1.00 98.50 216 VAL A C 1
ATOM 1710 O O . VAL A 1 216 ? 0.489 -12.017 1.733 1.00 98.50 216 VAL A O 1
ATOM 1713 N N . VAL A 1 217 ? 1.953 -12.624 0.130 1.00 98.62 217 VAL A N 1
ATOM 1714 C CA . VAL A 1 217 ? 1.190 -12.041 -0.986 1.00 98.62 217 VAL A CA 1
ATOM 1715 C C . VAL A 1 217 ? -0.027 -12.926 -1.258 1.00 98.62 217 VAL A C 1
ATOM 1717 O O . VAL A 1 217 ? 0.128 -14.120 -1.540 1.00 98.62 217 VAL A O 1
ATOM 1720 N N . VAL A 1 218 ? -1.226 -12.347 -1.148 1.00 98.25 218 VAL A N 1
ATOM 1721 C CA . VAL A 1 218 ? -2.517 -13.040 -1.351 1.00 98.25 218 VAL A CA 1
ATOM 1722 C C . VAL A 1 218 ? -3.259 -12.593 -2.610 1.00 98.25 218 VAL A C 1
ATOM 1724 O O . VAL A 1 218 ? -4.066 -13.349 -3.149 1.00 98.25 218 VAL A O 1
ATOM 1727 N N . HIS A 1 219 ? -2.966 -11.391 -3.104 1.00 96.88 219 HIS A N 1
ATOM 1728 C CA . HIS A 1 219 ? -3.514 -10.820 -4.334 1.00 96.88 219 HIS A CA 1
ATOM 1729 C C . HIS A 1 219 ? -2.536 -9.786 -4.902 1.00 96.88 219 HIS A C 1
ATOM 1731 O O . HIS A 1 219 ? -1.756 -9.191 -4.155 1.00 96.88 219 HIS A O 1
ATOM 1737 N N . VAL A 1 220 ? -2.567 -9.640 -6.227 1.00 94.94 220 VAL A N 1
ATOM 1738 C CA . VAL A 1 220 ? -1.862 -8.617 -7.003 1.00 94.94 220 VAL A CA 1
ATOM 1739 C C . VAL A 1 220 ? -2.767 -8.237 -8.173 1.00 94.94 220 VAL A C 1
ATOM 1741 O O . VAL A 1 220 ? -3.233 -9.150 -8.861 1.00 94.94 220 VAL A O 1
ATOM 1744 N N . HIS A 1 221 ? -2.975 -6.945 -8.424 1.00 88.88 221 HIS A N 1
ATOM 1745 C CA . HIS A 1 221 ? -3.713 -6.419 -9.578 1.00 88.88 221 HIS A CA 1
ATOM 1746 C C . HIS A 1 221 ? -2.880 -5.352 -10.308 1.00 88.88 221 HIS A C 1
ATOM 1748 O O . HIS A 1 221 ? -2.408 -4.427 -9.657 1.00 88.88 221 HIS A O 1
ATOM 1754 N N . PRO A 1 222 ? -2.677 -5.437 -11.635 1.00 88.00 222 PRO A N 1
ATOM 1755 C CA . PRO A 1 222 ? -2.095 -4.350 -12.406 1.00 88.00 222 PRO A CA 1
ATOM 1756 C C . PRO A 1 222 ? -3.138 -3.254 -12.658 1.00 88.00 222 PRO A C 1
ATOM 1758 O O . PRO A 1 222 ? -4.047 -3.458 -13.465 1.00 88.00 222 PRO A O 1
ATOM 1761 N N . ASN A 1 223 ? -2.990 -2.100 -12.004 1.00 84.69 223 ASN A N 1
ATOM 1762 C CA . ASN A 1 223 ? -3.866 -0.946 -12.194 1.00 84.69 223 ASN A CA 1
ATOM 1763 C C . ASN A 1 223 ? -3.584 -0.304 -13.574 1.00 84.69 223 ASN A C 1
ATOM 1765 O O . ASN A 1 223 ? -2.454 0.127 -13.826 1.00 84.69 223 ASN A O 1
ATOM 1769 N N . PRO A 1 224 ? -4.565 -0.245 -14.498 1.00 73.56 224 PRO A N 1
ATOM 1770 C CA . PRO A 1 224 ? -4.373 0.314 -15.838 1.00 73.56 224 PRO A CA 1
ATOM 1771 C C . PRO A 1 224 ? -4.349 1.848 -15.885 1.00 73.56 224 PRO A C 1
ATOM 1773 O O . PRO A 1 224 ? -4.069 2.397 -16.950 1.00 73.56 224 PRO A O 1
ATOM 1776 N N . ILE A 1 225 ? -4.698 2.536 -14.793 1.00 78.69 225 ILE A N 1
ATOM 1777 C CA . ILE A 1 225 ? -4.821 4.002 -14.753 1.00 78.69 225 ILE A CA 1
ATOM 1778 C C . ILE A 1 225 ? -3.428 4.629 -14.666 1.00 78.69 225 ILE A C 1
ATOM 1780 O O . ILE A 1 225 ? -3.052 5.430 -15.522 1.00 78.69 225 ILE A O 1
ATOM 1784 N N . CYS A 1 226 ? -2.611 4.167 -13.719 1.00 75.56 226 CYS A N 1
ATOM 1785 C CA . CYS A 1 226 ? -1.165 4.343 -13.769 1.00 75.56 226 CYS A CA 1
ATOM 1786 C C . CYS A 1 226 ? -0.571 3.374 -14.813 1.00 75.56 226 CYS A C 1
ATOM 1788 O O . CYS A 1 226 ? -0.187 2.244 -14.499 1.00 75.56 226 CYS A O 1
ATOM 1790 N N . ARG A 1 227 ? -0.501 3.810 -16.079 1.00 74.38 227 ARG A N 1
ATOM 1791 C CA . ARG A 1 227 ? 0.142 3.080 -17.187 1.00 74.38 227 ARG A CA 1
ATOM 1792 C C . ARG A 1 227 ? 1.218 3.933 -17.858 1.00 74.38 227 ARG A C 1
ATOM 1794 O O . ARG A 1 227 ? 0.908 4.859 -18.604 1.00 74.38 227 ARG A O 1
ATOM 1801 N N . ASP A 1 228 ? 2.473 3.538 -17.681 1.00 71.12 228 ASP A N 1
ATOM 1802 C CA . ASP A 1 228 ? 3.618 4.049 -18.431 1.00 71.12 228 ASP A CA 1
ATOM 1803 C C . ASP A 1 228 ? 3.929 3.135 -19.648 1.00 71.12 228 ASP A C 1
ATOM 1805 O O . ASP A 1 228 ? 3.950 1.905 -19.503 1.00 71.12 228 ASP A O 1
ATOM 1809 N N . PRO A 1 229 ? 4.167 3.684 -20.859 1.00 65.56 229 PRO A N 1
ATOM 1810 C CA . PRO A 1 229 ? 4.454 2.883 -22.055 1.00 65.56 229 PRO A CA 1
ATOM 1811 C C . PRO A 1 229 ? 5.751 2.057 -22.009 1.00 65.56 229 PRO A C 1
ATOM 1813 O O . PRO A 1 229 ? 5.821 1.017 -22.668 1.00 65.56 229 PRO A O 1
ATOM 1816 N N . GLU A 1 230 ? 6.772 2.499 -21.271 1.00 63.47 230 GLU A N 1
ATOM 1817 C CA . GLU A 1 230 ? 8.106 1.882 -21.224 1.00 63.47 230 GLU A CA 1
ATOM 1818 C C . GLU A 1 230 ? 8.301 1.036 -19.956 1.00 63.47 230 GLU A C 1
ATOM 1820 O O . GLU A 1 230 ? 8.815 -0.086 -20.010 1.00 63.47 230 GLU A O 1
ATOM 1825 N N . LEU A 1 231 ? 7.856 1.551 -18.808 1.00 65.12 231 LEU A N 1
ATOM 1826 C CA . LEU A 1 231 ? 8.049 0.949 -17.485 1.00 65.12 231 LEU A CA 1
ATOM 1827 C C . LEU A 1 231 ? 6.947 -0.063 -17.129 1.00 65.12 231 LEU A C 1
ATOM 1829 O O . LEU A 1 231 ? 7.170 -0.977 -16.324 1.00 65.12 231 LEU A O 1
ATOM 1833 N N . GLY A 1 232 ? 5.783 0.052 -17.772 1.00 72.62 232 GLY A N 1
ATOM 1834 C CA . GLY A 1 232 ? 4.595 -0.755 -17.521 1.00 72.62 232 GLY A CA 1
ATOM 1835 C C . GLY A 1 232 ? 3.580 -0.050 -16.621 1.00 72.62 232 GLY A C 1
ATOM 1836 O O . GLY A 1 232 ? 3.522 1.169 -16.540 1.00 72.62 232 GLY A O 1
ATOM 1837 N N . THR A 1 233 ? 2.737 -0.836 -15.959 1.00 83.44 233 THR A N 1
ATOM 1838 C CA . THR A 1 233 ? 1.579 -0.340 -15.202 1.00 83.44 233 THR A CA 1
ATOM 1839 C C . THR A 1 233 ? 1.818 -0.526 -13.697 1.00 83.44 233 THR A C 1
ATOM 1841 O O . THR A 1 233 ? 2.546 -1.453 -13.320 1.00 83.44 233 THR A O 1
ATOM 1844 N N . CYS A 1 234 ? 1.250 0.337 -12.849 1.00 89.44 234 CYS A N 1
ATOM 1845 C CA . CYS A 1 234 ? 1.297 0.179 -11.390 1.00 89.44 234 CYS A CA 1
ATOM 1846 C C . CYS A 1 234 ? 0.693 -1.159 -10.947 1.00 89.44 234 CYS A C 1
ATOM 1848 O O . CYS A 1 234 ? -0.116 -1.757 -11.660 1.00 89.44 234 CYS A O 1
ATOM 1850 N N . ILE A 1 235 ? 1.060 -1.639 -9.757 1.00 92.56 235 ILE A N 1
ATOM 1851 C CA . ILE A 1 235 ? 0.462 -2.859 -9.198 1.00 92.56 235 ILE A CA 1
ATOM 1852 C C . ILE A 1 235 ? -0.068 -2.644 -7.777 1.00 92.56 235 ILE A C 1
ATOM 1854 O O . ILE A 1 235 ? 0.695 -2.353 -6.859 1.00 92.56 235 ILE A O 1
ATOM 1858 N N . GLU A 1 236 ? -1.365 -2.876 -7.575 1.00 94.62 236 GLU A N 1
ATOM 1859 C CA . GLU A 1 236 ? -1.923 -3.163 -6.254 1.00 94.62 236 GLU A CA 1
ATOM 1860 C C . GLU A 1 236 ? -1.321 -4.495 -5.769 1.00 94.62 236 GLU A C 1
ATOM 1862 O O . GLU A 1 236 ? -1.361 -5.495 -6.491 1.00 94.62 236 GLU A O 1
ATOM 1867 N N . VAL A 1 237 ? -0.779 -4.552 -4.553 1.00 97.81 237 VAL A N 1
ATOM 1868 C CA . VAL A 1 237 ? -0.256 -5.779 -3.931 1.00 97.81 237 VAL A CA 1
ATOM 1869 C C . VAL A 1 237 ? -0.750 -5.887 -2.496 1.00 97.81 237 VAL A C 1
ATOM 1871 O O . VAL A 1 237 ? -0.444 -5.042 -1.652 1.00 97.81 237 VAL A O 1
ATOM 1874 N N . THR A 1 238 ? -1.451 -6.980 -2.195 1.00 98.50 238 THR A N 1
ATOM 1875 C CA . THR A 1 238 ? -2.002 -7.239 -0.861 1.00 98.50 238 THR A CA 1
ATOM 1876 C C . THR A 1 238 ? -1.167 -8.264 -0.107 1.00 98.50 238 THR A C 1
ATOM 1878 O O . THR A 1 238 ? -1.094 -9.448 -0.458 1.00 98.50 238 THR A O 1
ATOM 1881 N N . PHE A 1 239 ? -0.574 -7.797 0.989 1.00 98.69 239 PHE A N 1
ATOM 1882 C CA . PHE A 1 239 ? 0.234 -8.549 1.939 1.00 98.69 239 PHE A CA 1
ATOM 1883 C C . PHE A 1 239 ? -0.587 -8.848 3.199 1.00 98.69 239 PHE A C 1
ATOM 1885 O O . PHE A 1 239 ? -0.918 -7.940 3.962 1.00 98.69 239 PHE A O 1
ATOM 1892 N N . ALA A 1 240 ? -0.882 -10.119 3.469 1.00 97.75 240 ALA A N 1
ATOM 1893 C CA . ALA A 1 240 ? -1.623 -10.546 4.659 1.00 97.75 240 ALA A CA 1
ATOM 1894 C C . ALA A 1 240 ? -0.735 -11.330 5.639 1.00 97.75 240 ALA A C 1
ATOM 1896 O O . ALA A 1 240 ? 0.209 -12.020 5.242 1.00 97.75 240 ALA A O 1
ATOM 1897 N N . GLU A 1 241 ? -0.986 -11.196 6.945 1.00 96.06 241 GLU A N 1
ATOM 1898 C CA . GLU A 1 241 ? -0.179 -11.883 7.959 1.00 96.06 241 GLU A CA 1
ATOM 1899 C C . GLU A 1 241 ? -0.432 -13.406 7.949 1.00 96.06 241 GLU A C 1
ATOM 1901 O O . GLU A 1 241 ? -1.566 -13.829 7.711 1.00 96.06 241 GLU A O 1
ATOM 1906 N N . PRO A 1 242 ? 0.586 -14.258 8.192 1.00 95.69 242 PRO A N 1
ATOM 1907 C CA . PRO A 1 242 ? 0.496 -15.695 7.918 1.00 95.69 242 PRO A CA 1
ATOM 1908 C C . PRO A 1 242 ? -0.651 -16.465 8.591 1.00 95.69 242 PRO A C 1
ATOM 1910 O O . PRO A 1 242 ? -0.991 -17.540 8.105 1.00 95.69 242 PRO A O 1
ATOM 1913 N N . ARG A 1 243 ? -1.247 -15.968 9.684 1.00 94.12 243 ARG A N 1
ATOM 1914 C CA . ARG A 1 243 ? -2.396 -16.610 10.356 1.00 94.12 243 ARG A CA 1
ATOM 1915 C C . ARG A 1 243 ? -3.735 -16.385 9.650 1.00 94.12 243 ARG A C 1
ATOM 1917 O O . ARG A 1 243 ? -4.668 -17.138 9.898 1.00 94.12 243 ARG A O 1
ATOM 1924 N N . LEU A 1 244 ? -3.834 -15.374 8.785 1.00 91.94 244 LEU A N 1
ATOM 1925 C CA . LEU A 1 244 ? -5.035 -15.075 7.990 1.00 91.94 244 LEU A CA 1
ATOM 1926 C C . LEU A 1 244 ? -5.102 -15.886 6.683 1.00 91.94 244 LEU A C 1
ATOM 1928 O O . LEU A 1 244 ? -6.062 -15.752 5.926 1.00 91.94 244 LEU A O 1
ATOM 1932 N N . VAL A 1 245 ? -4.061 -16.667 6.375 1.00 95.44 245 VAL A N 1
ATOM 1933 C CA . VAL A 1 245 ? -3.771 -17.117 5.010 1.00 95.44 245 VAL A CA 1
ATOM 1934 C C . VAL A 1 245 ? -3.554 -18.625 4.944 1.00 95.44 245 VAL A C 1
ATOM 1936 O O . VAL A 1 245 ? -2.611 -19.167 5.521 1.00 95.44 245 VAL A O 1
ATOM 1939 N N . ASN A 1 246 ? -4.358 -19.298 4.123 1.00 96.88 246 ASN A N 1
ATOM 1940 C CA . ASN A 1 246 ? -4.102 -20.672 3.708 1.00 96.88 246 ASN A CA 1
ATOM 1941 C C . ASN A 1 246 ? -2.945 -20.670 2.700 1.00 96.88 246 ASN A C 1
ATOM 1943 O O . ASN A 1 246 ? -3.138 -20.408 1.511 1.00 96.88 246 ASN A O 1
ATOM 1947 N N . ARG A 1 247 ? -1.723 -20.902 3.189 1.00 96.50 247 ARG A N 1
ATOM 1948 C CA . ARG A 1 247 ? -0.514 -20.977 2.356 1.00 96.50 247 ARG A CA 1
ATOM 1949 C C . ARG A 1 247 ? -0.605 -22.119 1.344 1.00 96.50 247 ARG A C 1
ATOM 1951 O O . ARG A 1 247 ? -1.062 -23.213 1.665 1.00 96.50 247 ARG A O 1
ATOM 1958 N N . HIS A 1 248 ? -0.114 -21.865 0.138 1.00 96.69 248 HIS A N 1
ATOM 1959 C CA . HIS A 1 248 ? -0.025 -22.838 -0.950 1.00 96.69 248 HIS A CA 1
ATOM 1960 C C . HIS A 1 248 ? 1.256 -22.600 -1.759 1.00 96.69 248 HIS A C 1
ATOM 1962 O O . HIS A 1 248 ? 1.946 -21.603 -1.547 1.00 96.69 248 HIS A O 1
ATOM 1968 N N . SER A 1 249 ? 1.579 -23.487 -2.703 1.00 95.81 249 SER A N 1
ATOM 1969 C CA . SER A 1 249 ? 2.678 -23.250 -3.648 1.00 95.81 249 SER A CA 1
ATOM 1970 C C . SER A 1 249 ? 2.510 -21.891 -4.329 1.00 95.81 249 SER A C 1
ATOM 1972 O O . SER A 1 249 ? 1.415 -21.565 -4.796 1.00 95.81 249 SER A O 1
ATOM 1974 N N . CYS A 1 250 ? 3.577 -21.094 -4.356 1.00 95.81 250 CYS A N 1
ATOM 1975 C CA . CYS A 1 250 ? 3.564 -19.783 -4.992 1.00 95.81 250 CYS A CA 1
ATOM 1976 C C . CYS A 1 250 ? 3.208 -19.910 -6.480 1.00 95.81 250 CYS A C 1
ATOM 1978 O O . CYS A 1 250 ? 3.655 -20.842 -7.149 1.00 95.81 250 CYS A O 1
ATOM 1980 N N . ARG A 1 251 ? 2.398 -18.979 -6.989 1.00 94.25 251 ARG A N 1
ATOM 1981 C CA . ARG A 1 251 ? 1.946 -18.942 -8.388 1.00 94.25 251 ARG A CA 1
ATOM 1982 C C . ARG A 1 251 ? 1.959 -17.509 -8.930 1.00 94.25 251 ARG A C 1
ATOM 1984 O O . ARG A 1 251 ? 1.698 -16.589 -8.152 1.00 94.25 251 ARG A O 1
ATOM 1991 N N . PRO A 1 252 ? 2.188 -17.303 -10.238 1.00 91.62 252 PRO A N 1
ATOM 1992 C CA . PRO A 1 252 ? 2.092 -15.977 -10.834 1.00 91.62 252 PRO A CA 1
ATOM 1993 C C . PRO A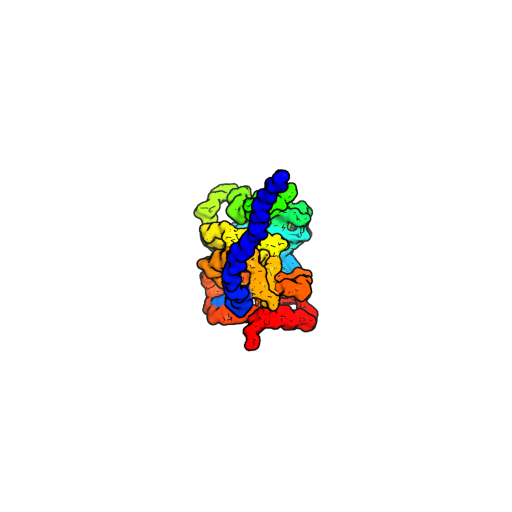 1 252 ? 0.680 -15.381 -10.663 1.00 91.62 252 PRO A C 1
ATOM 1995 O O . PRO A 1 252 ? -0.301 -16.139 -10.720 1.00 91.62 252 PRO A O 1
ATOM 1998 N N . PRO A 1 253 ? 0.560 -14.053 -10.464 1.00 91.06 253 PRO A N 1
ATOM 1999 C CA . PRO A 1 253 ? -0.716 -13.340 -10.451 1.00 91.06 253 PRO A CA 1
ATOM 2000 C C . PRO A 1 253 ? -1.610 -13.625 -11.663 1.00 91.06 253 PRO A C 1
ATOM 2002 O O . PRO A 1 253 ? -1.135 -13.888 -12.770 1.00 91.06 253 PRO A O 1
ATOM 2005 N N . ARG A 1 254 ? -2.927 -13.577 -11.444 1.00 86.38 254 ARG A N 1
ATOM 2006 C CA . ARG A 1 254 ? -3.973 -13.782 -12.459 1.00 86.38 254 ARG A CA 1
ATOM 2007 C C . ARG A 1 254 ? -5.188 -12.925 -12.121 1.00 86.38 254 ARG A C 1
ATOM 2009 O O . ARG A 1 254 ? -5.476 -12.749 -10.940 1.00 86.38 254 ARG A O 1
ATOM 2016 N N . ALA A 1 255 ? -5.912 -12.495 -13.155 1.00 85.31 255 ALA A N 1
ATOM 2017 C CA . ALA A 1 255 ? -7.134 -11.707 -13.029 1.00 85.31 255 ALA A CA 1
ATOM 2018 C C . ALA A 1 255 ? -8.117 -12.308 -12.018 1.00 85.31 255 ALA A C 1
ATOM 2020 O O . ALA A 1 255 ? -8.459 -13.494 -12.100 1.00 85.31 255 ALA A O 1
ATOM 2021 N N . ASN A 1 256 ? -8.582 -11.479 -11.084 1.00 86.75 256 ASN A N 1
ATOM 2022 C CA . ASN A 1 256 ? -9.621 -11.836 -10.136 1.00 86.75 256 ASN A CA 1
ATOM 2023 C C . ASN A 1 256 ? -10.922 -11.120 -10.510 1.00 86.75 256 ASN A C 1
ATOM 2025 O O . ASN A 1 256 ? -10.935 -9.917 -10.739 1.00 86.75 256 ASN A O 1
ATOM 2029 N N . HIS A 1 257 ? -12.037 -11.849 -10.517 1.00 85.88 257 HIS A N 1
ATOM 2030 C CA . HIS A 1 257 ? -13.360 -11.270 -10.756 1.00 85.88 257 HIS A CA 1
ATOM 2031 C C . HIS A 1 257 ? -13.739 -10.150 -9.770 1.00 85.88 257 HIS A C 1
ATOM 2033 O O . HIS A 1 257 ? -14.541 -9.304 -10.122 1.00 85.88 257 HIS A O 1
ATOM 2039 N N . LEU A 1 258 ? -13.152 -10.113 -8.566 1.00 88.62 258 LEU A N 1
ATOM 2040 C CA . LEU A 1 258 ? -13.392 -9.051 -7.577 1.00 88.62 258 LEU A CA 1
ATOM 2041 C C . LEU A 1 258 ? -12.714 -7.711 -7.927 1.00 88.62 258 LEU A C 1
ATOM 2043 O O . LEU A 1 258 ? -12.985 -6.704 -7.272 1.00 88.62 258 LEU A O 1
ATOM 2047 N N . ASP A 1 259 ? -11.865 -7.679 -8.955 1.00 81.12 259 ASP A N 1
ATOM 2048 C CA . ASP A 1 259 ? -11.225 -6.470 -9.482 1.00 81.12 259 ASP A CA 1
ATOM 2049 C C . ASP A 1 259 ? -12.159 -5.739 -10.483 1.00 81.12 259 ASP A C 1
ATOM 2051 O O . ASP A 1 259 ? -11.741 -5.332 -11.570 1.00 81.12 259 ASP A O 1
ATOM 2055 N N . GLU A 1 260 ? -13.467 -5.671 -10.191 1.00 66.00 260 GLU A N 1
ATOM 2056 C CA . GLU A 1 260 ? -14.478 -5.336 -11.205 1.00 66.00 260 GLU A CA 1
ATOM 2057 C C . GLU A 1 260 ? -14.280 -3.949 -11.848 1.00 66.00 260 GLU A C 1
ATOM 2059 O O . GLU A 1 260 ? -14.317 -2.912 -11.185 1.00 66.00 260 GLU A O 1
ATOM 2064 N N . ARG A 1 261 ? -14.215 -3.970 -13.190 1.00 52.06 261 ARG A N 1
ATOM 2065 C CA . ARG A 1 261 ? -14.301 -2.830 -14.126 1.00 52.06 261 ARG A CA 1
ATOM 2066 C C . ARG A 1 261 ? -13.108 -1.868 -14.214 1.00 52.06 261 ARG A C 1
ATOM 2068 O O . ARG A 1 261 ? -13.272 -0.750 -14.684 1.00 52.06 261 ARG A O 1
ATOM 2075 N N . SER A 1 262 ? -11.902 -2.385 -13.996 1.00 48.81 262 SER A N 1
ATOM 2076 C CA . SER A 1 262 ? -10.682 -1.896 -14.676 1.00 48.81 262 SER A CA 1
ATOM 2077 C C . SER A 1 262 ? -10.424 -2.611 -16.026 1.00 48.81 262 SER A C 1
ATOM 2079 O O . SER A 1 262 ? -9.321 -2.568 -16.572 1.00 48.81 262 SER A O 1
ATOM 2081 N N . VAL A 1 263 ? -11.411 -3.348 -16.555 1.00 44.06 263 VAL A N 1
ATOM 2082 C CA . VAL A 1 263 ? -11.217 -4.362 -17.611 1.00 44.06 263 VAL A CA 1
ATOM 2083 C C . VAL A 1 263 ? -12.076 -4.086 -18.849 1.00 44.06 263 VAL A C 1
ATOM 2085 O O . VAL A 1 263 ? -13.146 -4.670 -19.015 1.00 44.06 263 VAL A O 1
ATOM 2088 N N . ASP A 1 264 ? -11.555 -3.252 -19.747 1.00 44.38 264 ASP A N 1
ATOM 2089 C CA . ASP A 1 264 ? -11.801 -3.409 -21.185 1.00 44.38 264 ASP A CA 1
ATOM 2090 C C . ASP A 1 264 ? -10.967 -4.589 -21.723 1.00 44.38 264 ASP A C 1
ATOM 2092 O O . ASP A 1 264 ? -9.945 -4.962 -21.134 1.00 44.38 264 ASP A O 1
ATOM 2096 N N . GLU A 1 265 ? -11.370 -5.193 -22.847 1.00 42.38 265 GLU A N 1
ATOM 2097 C CA . GLU A 1 265 ? -10.717 -6.408 -23.378 1.00 42.38 265 GLU A CA 1
ATOM 2098 C C . GLU A 1 265 ? -9.234 -6.197 -23.758 1.00 42.38 265 GLU A C 1
ATOM 2100 O O . GLU A 1 265 ? -8.444 -7.145 -23.729 1.00 42.38 265 GLU A O 1
ATOM 2105 N N . GLU A 1 266 ? -8.816 -4.951 -24.012 1.00 48.81 266 GLU A N 1
ATOM 2106 C CA . GLU A 1 266 ? -7.412 -4.573 -24.246 1.00 48.81 266 GLU A CA 1
ATOM 2107 C C . GLU A 1 266 ? -6.493 -4.845 -23.035 1.00 48.81 266 GLU A C 1
ATOM 2109 O O . GLU A 1 266 ? -5.284 -5.031 -23.192 1.00 48.81 266 GLU A O 1
ATOM 2114 N N . ASN A 1 267 ? -7.037 -4.932 -21.815 1.00 54.16 267 ASN A N 1
ATOM 2115 C CA . ASN A 1 267 ? -6.246 -5.103 -20.590 1.00 54.16 267 ASN A CA 1
ATOM 2116 C C . ASN A 1 267 ? -5.839 -6.561 -20.290 1.00 54.16 267 ASN A C 1
ATOM 2118 O O . ASN A 1 267 ? -5.133 -6.818 -19.312 1.00 54.16 267 ASN A O 1
ATOM 2122 N N . LEU A 1 268 ? -6.171 -7.525 -21.158 1.00 53.41 268 LEU A N 1
ATOM 2123 C CA . LEU A 1 268 ? -5.683 -8.911 -21.051 1.00 53.41 268 LEU A CA 1
ATOM 2124 C C . LEU A 1 268 ? -4.148 -9.040 -21.184 1.00 53.41 268 LEU A C 1
ATOM 2126 O O . LEU A 1 268 ? -3.570 -10.006 -20.668 1.00 53.41 268 LEU A O 1
ATOM 2130 N N . ASP A 1 269 ? -3.477 -8.066 -21.812 1.00 61.06 269 ASP A N 1
ATOM 2131 C CA . ASP A 1 269 ? -2.008 -7.982 -21.873 1.00 61.06 269 ASP A CA 1
ATOM 2132 C C . ASP A 1 269 ? -1.367 -7.466 -20.568 1.00 61.06 269 ASP A C 1
ATOM 2134 O O . ASP A 1 269 ? -0.199 -7.736 -20.296 1.00 61.06 269 ASP A O 1
ATOM 2138 N N . LEU A 1 270 ? -2.110 -6.809 -19.671 1.00 65.69 270 LEU A N 1
ATOM 2139 C CA . LEU A 1 270 ? -1.550 -6.429 -18.364 1.00 65.69 270 LEU A CA 1
ATOM 2140 C C . LEU A 1 270 ? -1.189 -7.665 -17.528 1.00 65.69 270 LEU A C 1
ATOM 2142 O O . LEU A 1 270 ? -0.202 -7.665 -16.800 1.00 65.69 270 LEU A O 1
ATOM 2146 N N . TRP A 1 271 ? -1.907 -8.770 -17.732 1.00 71.56 271 TRP A N 1
ATOM 2147 C CA . TRP A 1 271 ? -1.609 -10.074 -17.139 1.00 71.56 271 TRP A CA 1
ATOM 2148 C C . TRP A 1 271 ? -0.639 -10.928 -17.976 1.00 71.56 271 TRP A C 1
ATOM 2150 O O . TRP A 1 271 ? -0.478 -12.117 -17.692 1.00 71.56 271 TRP A O 1
ATOM 2160 N N . SER A 1 272 ? -0.006 -10.388 -19.027 1.00 71.19 272 SER A N 1
ATOM 2161 C CA . SER A 1 272 ? 1.112 -11.060 -19.715 1.00 71.19 272 SER A CA 1
ATOM 2162 C C . SER A 1 272 ? 2.423 -10.910 -18.940 1.00 71.19 272 SER A C 1
ATOM 2164 O O . SER A 1 272 ? 3.195 -11.863 -18.868 1.00 71.19 272 SER A O 1
ATOM 2166 N N . ILE A 1 273 ? 2.617 -9.777 -18.252 1.00 71.31 273 ILE A N 1
ATOM 2167 C CA . ILE A 1 273 ? 3.859 -9.420 -17.537 1.00 71.31 273 ILE A CA 1
ATOM 2168 C C . ILE A 1 273 ? 4.237 -10.403 -16.420 1.00 71.31 273 ILE A C 1
ATOM 2170 O O . ILE A 1 273 ? 5.404 -10.504 -16.055 1.00 71.31 273 ILE A O 1
ATOM 2174 N N . PHE A 1 274 ? 3.254 -11.129 -15.884 1.00 70.25 274 PHE A N 1
ATOM 2175 C CA . PHE A 1 274 ? 3.425 -12.107 -14.810 1.00 70.25 274 PHE A CA 1
ATOM 2176 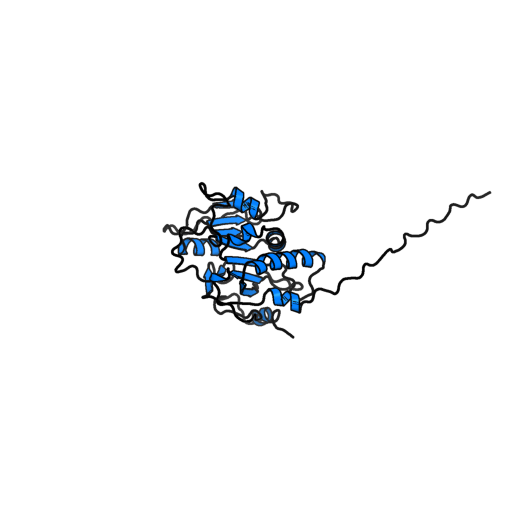C C . PHE A 1 274 ? 3.571 -13.552 -15.297 1.00 70.25 274 PHE A C 1
ATOM 2178 O O . PHE A 1 274 ? 3.789 -14.444 -14.479 1.00 70.25 274 PHE A O 1
ATOM 2185 N N . ARG A 1 275 ? 3.434 -13.813 -16.601 1.00 65.94 275 ARG A N 1
ATOM 2186 C CA . ARG A 1 275 ? 3.619 -15.157 -17.160 1.00 65.94 275 ARG A CA 1
ATOM 2187 C C . ARG A 1 275 ? 5.116 -15.463 -17.237 1.00 65.94 275 ARG A C 1
ATOM 2189 O O . ARG A 1 275 ? 5.926 -14.579 -17.521 1.00 65.94 275 ARG A O 1
ATOM 2196 N N . GLU A 1 276 ? 5.467 -16.713 -16.960 1.00 53.47 276 GLU A N 1
ATOM 2197 C CA . GLU A 1 276 ? 6.777 -17.246 -17.342 1.00 53.47 276 GLU A CA 1
ATOM 2198 C C . GLU A 1 276 ? 6.809 -17.413 -18.880 1.00 53.47 276 GLU A C 1
ATOM 2200 O O . GLU A 1 276 ? 5.728 -17.582 -19.463 1.00 53.47 276 GLU A O 1
ATOM 2205 N N . PRO A 1 277 ? 7.982 -17.292 -19.537 1.00 48.47 277 PRO A N 1
ATOM 2206 C CA . PRO A 1 277 ? 8.109 -17.390 -20.999 1.00 48.47 277 PRO A CA 1
ATOM 2207 C C . PRO A 1 277 ? 7.692 -18.744 -21.599 1.00 48.47 277 PRO A C 1
ATOM 2209 O O . PRO A 1 277 ? 7.975 -19.787 -20.968 1.00 48.47 277 PRO A O 1
#

Solvent-accessible surface area (backbone atoms only — not comparable to full-atom values): 15940 Å² total; per-residue (Å²): 135,86,83,83,75,81,81,79,76,77,84,74,85,76,69,83,70,82,75,71,78,76,52,58,56,66,65,54,54,56,74,64,24,30,32,25,44,55,66,70,39,67,32,37,44,79,36,71,61,30,49,65,39,64,60,73,75,91,62,91,59,85,52,36,38,34,40,37,32,52,33,78,39,48,50,37,27,52,49,44,48,19,50,74,55,62,19,54,48,38,35,26,18,64,88,42,69,53,62,56,77,77,91,63,88,78,78,47,67,65,84,72,47,61,41,60,33,34,75,28,50,94,84,71,88,65,101,48,60,66,33,35,68,60,54,47,55,67,76,68,51,61,90,95,57,50,87,86,69,53,56,69,50,43,30,39,38,41,42,34,54,95,50,39,52,34,55,34,40,45,64,49,52,72,78,59,59,43,26,37,33,34,40,35,32,46,38,44,85,64,38,66,75,45,62,50,56,75,89,48,41,65,41,49,53,40,14,50,51,54,48,59,74,64,34,35,36,51,48,51,45,70,41,72,81,56,58,45,97,76,50,39,48,21,31,40,38,21,32,34,28,65,90,71,37,56,70,49,81,67,38,63,52,62,94,56,84,76,63,46,75,67,68,58,84,81,49,64,60,65,60,49,62,50,55,80,135

Nearest PDB structures (foldseek):
  3lcc-assembly1_A  TM=4.187E-01  e=3.442E-03  Arabidopsis thaliana
  7v2q-assembly1_W  TM=4.484E-01  e=8.709E-03  Bacillus subtilis subsp. subtilis str. 168
  6ifv-assembly2_B  TM=4.531E-01  e=1.720E-02  Bacillus subtilis subsp. subtilis str. 168
  6ifv-assembly1_A  TM=4.631E-01  e=2.494E-02  Bacillus subtilis subsp. subtilis str. 168
  4rvs-assembly1_B  TM=3.438E-01  e=7.874E+00  Mycobacterium tuberculosis H37Rv

InterPro domains:
  IPR026913 Probable methyltransferase-like protein 24 [PTHR32026] (41-246)

Organism: Symbiodinium pilosum (NCBI:txid2952)